Protein AF-A0AAN6BUI9-F1 (afdb_monomer_lite)

pLDDT: mean 78.55, std 22.3, range [31.27, 97.94]

Secondary structure (DSSP, 8-state):
----------------PPPP--------------------------------TT---HHHHHHHHHHHHHHHHHHHHIIIIIHHHHHHHHHHHHHHHHHHHHHHHHHHHHHHHHHHHHHHHHHHHHHHHHHHHHHHHHHHHHHHHHHHHHHHHHHHTTS-----S-SSS-PPPS--HHHHHHHHHHHHHHHHHHHHHHHHHHHHHHHHHHHHHHHHHHHHHHHHHHHHHHHHHHHHHHHHHHHHHHHHHHHHHHHHHHHHHHHHHHHHHHHHHHHHHHHHHHHHHHHHHHHHHHHHHHHT--

Organism: Fusarium austroamericanum (NCBI:txid282268)

Foldseek 3Di:
DDDDDDDDDDDDDDDDDDDDDDDDDDDDDDDPDPDDDPPDDPPDPDPPDPPPPPPPDPVVVVVVVVVVVVVVVVVVCCVVPVVVVVVVVVVVVVVVVVVVVVVVVVVVVVVVVVVVVVVVVVVVVVVVVVVVVVVVVVVVVVVVVVVVVVCPVVVVVVVPDPPPPPPDDDDDDPPCPVVVVVVVVVVVVVVVVVVVVVVVVVVVVVVVVVVVVVVVVVVVVVVVVVVVVVVVVVVVVVVVVVVVVVVVVVVVVVVVVVVVVVVVVVVVVVVVVVVVVVVVVVVVVVVVVVVVVVVVVVVVVD

Sequence (302 aa):
MAASSKPGSPRARDRKSQPTRLERDAFTSTSTGIPRRKSGVREGKKLEIPEDPGIRSVVTVDLLQWLEAIELQIDRVREKTLQPLLDKLSEEERIRCEAEKQFKLVEAEKEQASKECSELKAQTQALEEKLKTSQDELKKLQETQDARIVLLPECQGVRECPNKDVQEQGRPPKYTGDVLNEREIYLKNMWDDAAEQREAAMDQATVYKRDMNVVMQKNHQLEIDNAELAERLERTKSDAFTQKVNLEKAEKESKRLERGNTVLMEEKDKLRMEKAELIKKLETSESDAIRQKLDLEKAEKE

Structure (mmCIF, N/CA/C/O backbone):
data_AF-A0AAN6BUI9-F1
#
_entry.id   AF-A0AAN6BUI9-F1
#
loop_
_atom_site.group_PDB
_atom_site.id
_atom_site.type_symbol
_atom_site.label_atom_id
_atom_site.label_alt_id
_atom_site.label_comp_id
_atom_site.label_asym_id
_atom_site.label_entity_id
_atom_site.label_seq_id
_atom_site.pdbx_PDB_ins_code
_atom_site.Cartn_x
_atom_site.Cartn_y
_atom_site.Cartn_z
_atom_site.occupancy
_atom_site.B_iso_or_equiv
_atom_site.auth_seq_id
_atom_site.auth_comp_id
_atom_site.auth_asym_id
_atom_site.auth_atom_id
_atom_site.pdbx_PDB_model_num
ATOM 1 N N . MET A 1 1 ? 60.881 -17.985 -8.521 1.00 39.94 1 MET A N 1
ATOM 2 C CA . MET A 1 1 ? 60.998 -17.457 -7.146 1.00 39.94 1 MET A CA 1
ATOM 3 C C . MET A 1 1 ? 59.898 -16.424 -6.942 1.00 39.94 1 MET A C 1
ATOM 5 O O . MET A 1 1 ? 59.825 -15.552 -7.788 1.00 39.94 1 MET A O 1
ATOM 9 N N . ALA A 1 2 ? 59.069 -16.619 -5.897 1.00 39.66 2 ALA A N 1
ATOM 10 C CA . ALA A 1 2 ? 58.172 -15.693 -5.160 1.00 39.66 2 ALA A CA 1
ATOM 11 C C . ALA A 1 2 ? 57.320 -14.647 -5.928 1.00 39.66 2 ALA A C 1
ATOM 13 O O . ALA A 1 2 ? 57.818 -13.973 -6.810 1.00 39.66 2 ALA A O 1
ATOM 14 N N . ALA A 1 3 ? 56.064 -14.324 -5.606 1.00 40.59 3 ALA A N 1
ATOM 15 C CA . ALA A 1 3 ? 54.997 -14.837 -4.735 1.00 40.59 3 ALA A CA 1
ATOM 16 C C . ALA A 1 3 ? 53.713 -14.095 -5.204 1.00 40.59 3 ALA A C 1
ATOM 18 O O . ALA A 1 3 ? 53.756 -12.900 -5.462 1.00 40.59 3 ALA A O 1
ATOM 19 N N . SER A 1 4 ? 52.637 -14.789 -5.582 1.00 41.59 4 SER A N 1
ATOM 20 C CA . SER A 1 4 ? 51.404 -14.977 -4.795 1.00 41.59 4 SER A CA 1
ATOM 21 C C . SER A 1 4 ? 50.790 -13.714 -4.165 1.00 41.59 4 SER A C 1
ATOM 23 O O . SER A 1 4 ? 51.277 -13.248 -3.140 1.00 41.59 4 SER A O 1
ATOM 25 N N . SER A 1 5 ? 49.632 -13.275 -4.682 1.00 42.84 5 SER A N 1
ATOM 26 C CA . SER A 1 5 ? 48.475 -12.830 -3.876 1.00 42.84 5 SER A CA 1
ATOM 27 C C . SER A 1 5 ? 47.186 -12.803 -4.715 1.00 42.84 5 SER A C 1
ATOM 29 O O . SER A 1 5 ? 47.078 -12.075 -5.695 1.00 42.84 5 SER A O 1
ATOM 31 N N . LYS A 1 6 ? 46.211 -13.633 -4.319 1.00 54.34 6 LYS A N 1
ATOM 32 C CA . LYS A 1 6 ? 44.805 -13.640 -4.770 1.00 54.34 6 LYS A CA 1
ATOM 33 C C . LYS A 1 6 ? 43.968 -12.732 -3.854 1.00 54.34 6 LYS A C 1
ATOM 35 O O . LYS A 1 6 ? 44.214 -12.767 -2.650 1.00 54.34 6 LYS A O 1
ATOM 40 N N . PRO A 1 7 ? 42.890 -12.088 -4.335 1.00 46.31 7 PRO A N 1
ATOM 41 C CA . PRO A 1 7 ? 41.777 -11.677 -3.489 1.00 46.31 7 PRO A CA 1
ATOM 42 C C . PRO A 1 7 ? 40.625 -12.687 -3.625 1.00 46.31 7 PRO A C 1
ATOM 44 O O . PRO A 1 7 ? 40.084 -12.900 -4.707 1.00 46.31 7 PRO A O 1
ATOM 47 N N . GLY A 1 8 ? 40.268 -13.352 -2.525 1.00 42.28 8 GLY A N 1
ATOM 48 C CA . GLY A 1 8 ? 39.172 -14.319 -2.462 1.00 42.28 8 GLY A CA 1
ATOM 49 C C . GLY A 1 8 ? 38.183 -13.970 -1.352 1.00 42.28 8 GLY A C 1
ATOM 50 O O . GLY A 1 8 ? 38.515 -14.106 -0.184 1.00 42.28 8 GLY A O 1
ATOM 51 N N . SER A 1 9 ? 37.000 -13.515 -1.772 1.00 44.97 9 SER A N 1
ATOM 52 C CA . SER A 1 9 ? 35.649 -13.637 -1.188 1.00 44.97 9 SER A CA 1
ATOM 53 C C . SER A 1 9 ? 35.475 -13.899 0.330 1.00 44.97 9 SER A C 1
ATOM 55 O O . SER A 1 9 ? 35.936 -14.924 0.839 1.00 44.97 9 SER A O 1
ATOM 57 N N . PRO A 1 10 ? 34.665 -13.091 1.046 1.00 47.50 10 PRO A N 1
ATOM 58 C CA . PRO A 1 10 ? 34.142 -13.471 2.352 1.00 47.50 10 PRO A CA 1
ATOM 59 C C . PRO A 1 10 ? 32.953 -14.435 2.203 1.00 47.50 10 PRO A C 1
ATOM 61 O O . PRO A 1 10 ? 31.845 -14.045 1.838 1.00 47.50 10 PRO A O 1
ATOM 64 N N . ARG A 1 11 ? 33.177 -15.712 2.540 1.00 40.38 11 ARG A N 1
ATOM 65 C CA . ARG A 1 11 ? 32.108 -16.682 2.821 1.00 40.38 11 ARG A CA 1
ATOM 66 C C . ARG A 1 11 ? 31.522 -16.415 4.207 1.00 40.38 11 ARG A C 1
ATOM 68 O O . ARG A 1 11 ? 32.212 -16.558 5.216 1.00 40.38 11 ARG A O 1
ATOM 75 N N . ALA A 1 12 ? 30.230 -16.103 4.232 1.00 40.50 12 ALA A N 1
ATOM 76 C CA . ALA A 1 12 ? 29.377 -16.218 5.403 1.00 40.50 12 ALA A CA 1
ATOM 77 C C . ALA A 1 12 ? 29.440 -17.651 5.963 1.00 40.50 12 ALA A C 1
ATOM 79 O O . ALA A 1 12 ? 29.372 -18.622 5.207 1.00 40.50 12 ALA A O 1
ATOM 80 N N . ARG A 1 13 ? 29.586 -17.785 7.286 1.00 41.75 13 ARG A N 1
ATOM 81 C CA . ARG A 1 13 ? 29.375 -19.050 7.995 1.00 41.75 13 ARG A CA 1
ATOM 82 C C . ARG A 1 13 ? 28.050 -19.000 8.739 1.00 41.75 13 ARG A C 1
ATOM 84 O O . ARG A 1 13 ? 27.883 -18.245 9.694 1.00 41.75 13 ARG A O 1
ATOM 91 N N . ASP A 1 14 ? 27.164 -19.850 8.247 1.00 37.66 14 ASP A N 1
ATOM 92 C CA . ASP A 1 14 ? 26.040 -20.527 8.880 1.00 37.66 14 ASP A CA 1
ATOM 93 C C . ASP A 1 14 ? 25.985 -20.451 10.412 1.00 37.66 14 ASP A C 1
ATOM 95 O O . ASP A 1 14 ? 26.749 -21.107 11.127 1.00 37.66 14 ASP A O 1
ATOM 99 N N . ARG A 1 15 ? 24.975 -19.742 10.923 1.00 41.50 15 ARG A N 1
ATOM 100 C CA . ARG A 1 15 ? 24.385 -20.053 12.226 1.00 41.50 15 ARG A CA 1
ATOM 101 C C . ARG A 1 15 ? 23.288 -21.090 12.006 1.00 41.50 15 ARG A C 1
ATOM 103 O O . ARG A 1 15 ? 22.216 -20.777 11.504 1.00 41.50 15 ARG A O 1
ATOM 110 N N . LYS A 1 16 ? 23.583 -22.329 12.402 1.00 44.12 16 LYS A N 1
ATOM 111 C CA . LYS A 1 16 ? 22.602 -23.401 12.592 1.00 44.12 16 LYS A CA 1
ATOM 112 C C . LYS A 1 16 ? 21.669 -23.026 13.745 1.00 44.12 16 LYS A C 1
ATOM 114 O O . LYS A 1 16 ? 22.063 -23.134 14.903 1.00 44.12 16 LYS A O 1
ATOM 119 N N . SER A 1 17 ? 20.442 -22.632 13.438 1.00 41.69 17 SER A N 1
ATOM 120 C CA . SER A 1 17 ? 19.309 -22.731 14.358 1.00 41.69 17 SER A CA 1
ATOM 121 C C . SER A 1 17 ? 18.532 -24.005 14.024 1.00 41.69 17 SER A C 1
ATOM 123 O O . SER A 1 17 ? 18.039 -24.189 12.914 1.00 41.69 17 SER A O 1
ATOM 125 N N . GLN A 1 18 ? 18.483 -24.925 14.986 1.00 44.88 18 GLN A N 1
ATOM 126 C CA . GLN A 1 18 ? 17.574 -26.067 14.962 1.00 44.88 18 GLN A CA 1
ATOM 127 C C . GLN A 1 18 ? 16.124 -25.579 15.093 1.00 44.88 18 GLN A C 1
ATOM 129 O O . GLN A 1 18 ? 15.872 -24.712 15.930 1.00 44.88 18 GLN A O 1
ATOM 134 N N . PRO A 1 19 ? 15.159 -26.191 14.389 1.00 37.31 19 PRO A N 1
ATOM 135 C CA . PRO A 1 19 ? 13.780 -26.228 14.837 1.00 37.31 19 PRO A CA 1
ATOM 136 C C . PRO A 1 19 ? 13.537 -27.532 15.598 1.00 37.31 19 PRO A C 1
ATOM 138 O O . PRO A 1 19 ? 13.732 -28.639 15.087 1.00 37.31 19 PRO A O 1
ATOM 141 N N . THR A 1 20 ? 13.114 -27.377 16.843 1.00 39.53 20 THR A N 1
ATOM 142 C CA . THR A 1 20 ? 12.575 -28.424 17.700 1.00 39.53 20 THR A CA 1
ATOM 143 C C . THR A 1 20 ? 11.370 -29.071 17.020 1.00 39.53 20 THR A C 1
ATOM 145 O O . THR A 1 20 ? 10.435 -28.407 16.582 1.00 39.53 20 THR A O 1
ATOM 148 N N . ARG A 1 21 ? 11.424 -30.396 16.919 1.00 38.47 21 ARG A N 1
ATOM 149 C CA . ARG A 1 21 ? 10.390 -31.278 16.385 1.00 38.47 21 ARG A CA 1
ATOM 150 C C . ARG A 1 21 ? 9.305 -31.495 17.443 1.00 38.47 21 ARG A C 1
ATOM 152 O O . ARG A 1 21 ? 9.522 -32.278 18.357 1.00 38.47 21 ARG A O 1
ATOM 159 N N . LEU A 1 22 ? 8.172 -30.826 17.270 1.00 38.78 22 LEU A N 1
ATOM 160 C CA . LEU A 1 22 ? 6.837 -31.022 17.863 1.00 38.78 22 LEU A CA 1
ATOM 161 C C . LEU A 1 22 ? 5.936 -30.222 16.895 1.00 38.78 22 LEU A C 1
ATOM 163 O O . LEU A 1 22 ? 6.254 -29.075 16.626 1.00 38.78 22 LEU A O 1
ATOM 167 N N . GLU A 1 23 ? 4.920 -30.707 16.194 1.00 33.59 23 GLU A N 1
ATOM 168 C CA . GLU A 1 23 ? 4.010 -31.833 16.338 1.00 33.59 23 GLU A CA 1
ATOM 169 C C . GLU A 1 23 ? 3.574 -32.273 14.922 1.00 33.59 23 GLU A C 1
ATOM 171 O O . GLU A 1 23 ? 3.541 -31.477 13.981 1.00 33.59 23 GLU A O 1
ATOM 176 N N . ARG A 1 24 ? 3.215 -33.546 14.754 1.00 37.00 24 ARG A N 1
ATOM 177 C CA . ARG A 1 24 ? 2.250 -33.958 13.730 1.00 37.00 24 ARG A CA 1
ATOM 178 C C . ARG A 1 24 ? 1.176 -34.717 14.472 1.00 37.00 24 ARG A C 1
ATOM 180 O O . ARG A 1 24 ? 1.382 -35.892 14.734 1.00 37.00 24 ARG A O 1
ATOM 187 N N . ASP A 1 25 ? 0.065 -34.051 14.737 1.00 31.88 25 ASP A N 1
ATOM 188 C CA . ASP A 1 25 ? -1.228 -34.710 14.722 1.00 31.88 25 ASP A CA 1
ATOM 189 C C . ASP A 1 25 ? -2.158 -33.898 13.829 1.00 31.88 25 ASP A C 1
ATOM 191 O O . ASP A 1 25 ? -2.367 -32.695 13.984 1.00 31.88 25 ASP A O 1
ATOM 195 N N . ALA A 1 26 ? -2.625 -34.587 12.798 1.00 35.09 26 ALA A N 1
ATOM 196 C CA . ALA A 1 26 ? -3.580 -34.100 11.837 1.00 35.09 26 ALA A CA 1
ATOM 197 C C . ALA A 1 26 ? -4.951 -34.006 12.511 1.00 35.09 26 ALA A C 1
ATOM 199 O O . ALA A 1 26 ? -5.532 -35.028 12.867 1.00 35.09 26 ALA A O 1
ATOM 200 N N . PHE A 1 27 ? -5.503 -32.800 12.623 1.00 31.27 27 PHE A N 1
ATOM 201 C CA . PHE A 1 27 ? -6.940 -32.624 12.811 1.00 31.27 27 PHE A CA 1
ATOM 202 C C . PHE A 1 27 ? -7.578 -32.273 11.471 1.00 31.27 27 PHE A C 1
ATOM 204 O O . PHE A 1 27 ? -7.741 -31.119 11.083 1.00 31.27 27 PHE A O 1
ATOM 211 N N . THR A 1 28 ? -7.940 -33.326 10.745 1.00 36.25 28 THR A N 1
ATOM 212 C CA . THR A 1 28 ? -8.963 -33.273 9.707 1.00 36.25 28 THR A CA 1
ATOM 213 C C . THR A 1 28 ? -10.285 -32.853 10.334 1.00 36.25 28 THR A C 1
ATOM 215 O O . THR A 1 28 ? -10.821 -33.533 11.209 1.00 36.25 28 THR A O 1
ATOM 218 N N . SER A 1 29 ? -10.827 -31.740 9.849 1.00 36.25 29 SER A N 1
ATOM 219 C CA . SER A 1 29 ? -12.205 -31.332 10.093 1.00 36.25 29 SER A CA 1
ATOM 220 C C . SER A 1 29 ? -13.155 -32.421 9.597 1.00 36.25 29 SER A C 1
ATOM 222 O O . SER A 1 29 ? -13.255 -32.662 8.398 1.00 36.25 29 SER A O 1
ATOM 224 N N . THR A 1 30 ? -13.860 -33.085 10.511 1.00 34.94 30 THR A N 1
ATOM 225 C CA . THR A 1 30 ? -15.073 -33.841 10.186 1.00 34.94 30 THR A CA 1
ATOM 226 C C . THR A 1 30 ? -16.131 -33.504 11.225 1.00 34.94 30 THR A C 1
ATOM 228 O O . THR A 1 30 ? -16.035 -33.917 12.373 1.00 34.94 30 THR A O 1
ATOM 231 N N . SER A 1 31 ? -17.098 -32.693 10.791 1.00 36.84 31 SER A N 1
ATOM 232 C CA . SER A 1 31 ? -18.512 -32.718 11.176 1.00 36.84 31 SER A CA 1
ATOM 233 C C . SER A 1 31 ? -18.832 -33.345 12.542 1.00 36.84 31 SER A C 1
ATOM 235 O O . SER A 1 31 ? -19.010 -34.557 12.667 1.00 36.84 31 SER A O 1
ATOM 237 N N . THR A 1 32 ? -18.996 -32.504 13.564 1.00 34.00 32 THR A N 1
ATOM 238 C CA . THR A 1 32 ? -19.600 -32.910 14.837 1.00 34.00 32 THR A CA 1
ATOM 239 C C . THR A 1 32 ? -21.114 -33.027 14.658 1.00 34.00 32 THR A C 1
ATOM 241 O O . THR A 1 32 ? -21.886 -32.144 15.026 1.00 34.00 32 THR A O 1
ATOM 244 N N . GLY A 1 33 ? -21.552 -34.135 14.061 1.00 34.53 33 GLY A N 1
ATOM 245 C CA . GLY A 1 33 ? -22.910 -34.633 14.231 1.00 34.53 33 GLY A CA 1
ATOM 246 C C . GLY A 1 33 ? -23.096 -35.048 15.688 1.00 34.53 33 GLY A C 1
ATOM 247 O O . GLY A 1 33 ? -22.388 -35.917 16.190 1.00 34.53 33 GLY A O 1
ATOM 248 N N . ILE A 1 34 ? -24.033 -34.401 16.375 1.00 42.22 34 ILE A N 1
ATOM 249 C CA . ILE A 1 34 ? -24.440 -34.701 17.750 1.00 42.22 34 ILE A CA 1
ATOM 250 C C . ILE A 1 34 ? -24.827 -36.190 17.854 1.00 42.22 34 ILE A C 1
ATOM 252 O O . ILE A 1 34 ? -25.842 -36.586 17.270 1.00 42.22 34 ILE A O 1
ATOM 256 N N . PRO A 1 35 ? -24.113 -37.040 18.621 1.00 36.69 35 PRO A N 1
ATOM 257 C CA . PRO A 1 35 ? -24.599 -38.372 18.924 1.00 36.69 35 PRO A CA 1
ATOM 258 C C . PRO A 1 35 ? -25.547 -38.271 20.118 1.00 36.69 35 PRO A C 1
ATOM 260 O O . PRO A 1 35 ? -25.151 -37.928 21.235 1.00 36.69 35 PRO A O 1
ATOM 263 N N . ARG A 1 36 ? -26.815 -38.612 19.872 1.00 44.28 36 ARG A N 1
ATOM 264 C CA . ARG A 1 36 ? -27.801 -38.994 20.891 1.00 44.28 36 ARG A CA 1
ATOM 265 C C . ARG A 1 36 ? -27.131 -39.889 21.942 1.00 44.28 36 ARG A C 1
ATOM 267 O O . ARG A 1 36 ? -26.822 -41.050 21.669 1.00 44.28 36 ARG A O 1
ATOM 274 N N . ARG A 1 37 ? -26.947 -39.369 23.159 1.00 35.19 37 ARG A N 1
ATOM 275 C CA . ARG A 1 37 ? -26.614 -40.185 24.330 1.00 35.19 37 ARG A CA 1
ATOM 276 C C . ARG A 1 37 ? -27.753 -41.181 24.557 1.00 35.19 37 ARG A C 1
ATOM 278 O O . ARG A 1 37 ? -28.839 -40.800 24.978 1.00 35.19 37 ARG A O 1
ATOM 285 N N . LYS A 1 38 ? -27.496 -42.463 24.290 1.00 43.75 38 LYS A N 1
ATOM 286 C CA . LYS A 1 38 ? -28.231 -43.565 24.917 1.00 43.75 38 LYS A CA 1
ATOM 287 C C . LYS A 1 38 ? -27.800 -43.601 26.382 1.00 43.75 38 LYS A C 1
ATOM 289 O O . LYS A 1 38 ? -26.676 -43.998 26.681 1.00 43.75 38 LYS A O 1
ATOM 294 N N . SER A 1 39 ? -28.663 -43.147 27.284 1.00 41.28 39 SER A N 1
ATOM 295 C CA . SER A 1 39 ? -28.523 -43.419 28.711 1.00 41.28 39 SER A CA 1
ATOM 296 C C . SER A 1 39 ? -28.766 -44.912 28.934 1.00 41.28 39 SER A C 1
ATOM 298 O O . SER A 1 39 ? -29.873 -45.421 28.776 1.00 41.28 39 SER A O 1
ATOM 300 N N . GLY A 1 40 ? -27.695 -45.639 29.246 1.00 35.62 40 GLY A N 1
ATOM 301 C CA . GLY A 1 40 ? -27.795 -46.987 29.783 1.00 35.62 40 GLY A CA 1
ATOM 302 C C . GLY A 1 40 ? -28.439 -46.916 31.161 1.00 35.62 40 GLY A C 1
ATOM 303 O O . GLY A 1 40 ? -27.842 -46.398 32.102 1.00 35.62 40 GLY A O 1
ATOM 304 N N . VAL A 1 41 ? -29.659 -47.432 31.259 1.00 46.06 41 VAL A N 1
ATOM 305 C CA . VAL A 1 41 ? -30.313 -47.786 32.516 1.00 46.06 41 VAL A CA 1
ATOM 306 C C . VAL A 1 41 ? -29.442 -48.850 33.189 1.00 46.06 41 VAL A C 1
ATOM 308 O O . VAL A 1 41 ? -29.439 -50.009 32.785 1.00 46.06 41 VAL A O 1
ATOM 311 N N . ARG A 1 42 ? -28.646 -48.456 34.189 1.00 44.25 42 ARG A N 1
ATOM 312 C CA . ARG A 1 42 ? -28.205 -49.388 35.229 1.00 44.25 42 ARG A CA 1
ATOM 313 C C . ARG A 1 42 ? -29.318 -49.416 36.264 1.00 44.25 42 ARG A C 1
ATOM 315 O O . ARG A 1 42 ? -29.477 -48.457 37.013 1.00 44.25 42 ARG A O 1
ATOM 322 N N . GLU A 1 43 ? -30.087 -50.500 36.266 1.00 44.69 43 GLU A N 1
ATOM 323 C CA . GLU A 1 43 ? -30.985 -50.851 37.362 1.00 44.69 43 GLU A CA 1
ATOM 324 C C . GLU A 1 43 ? -30.174 -50.876 38.663 1.00 44.69 43 GLU A C 1
ATOM 326 O O . GLU A 1 43 ? -29.340 -51.752 38.904 1.00 44.69 43 GLU A O 1
ATOM 331 N N . GLY A 1 44 ? -30.369 -49.842 39.480 1.00 41.06 44 GLY A N 1
ATOM 332 C CA . GLY A 1 44 ? -29.908 -49.819 40.854 1.00 41.06 44 GLY A CA 1
ATOM 333 C C . GLY A 1 44 ? -30.693 -50.849 41.656 1.00 41.06 44 GLY A C 1
ATOM 334 O O . GLY A 1 44 ? -31.911 -50.957 41.523 1.00 41.06 44 GLY A O 1
ATOM 335 N N . LYS A 1 45 ? -29.981 -51.604 42.497 1.00 45.78 45 LYS A N 1
ATOM 336 C CA . LYS A 1 45 ? -30.568 -52.440 43.546 1.00 45.78 45 LYS A CA 1
ATOM 337 C C . LYS A 1 45 ? -31.655 -51.642 44.273 1.00 45.78 45 LYS A C 1
ATOM 339 O O . LYS A 1 45 ? -31.364 -50.572 44.806 1.00 45.78 45 LYS A O 1
ATOM 344 N N . LYS A 1 46 ? -32.878 -52.181 44.300 1.00 48.25 46 LYS A N 1
ATOM 345 C CA . LYS A 1 46 ? -33.954 -51.719 45.180 1.00 48.25 46 LYS A CA 1
ATOM 346 C C . LYS A 1 46 ? -33.441 -51.759 46.619 1.00 48.25 46 LYS A C 1
ATOM 348 O O . LYS A 1 46 ? -33.299 -52.831 47.199 1.00 48.25 46 LYS A O 1
ATOM 353 N N . LEU A 1 47 ? -33.133 -50.591 47.169 1.00 46.12 47 LEU A N 1
ATOM 354 C CA . LEU A 1 47 ? -33.176 -50.382 48.607 1.00 46.12 47 LEU A CA 1
ATOM 355 C C . LEU A 1 47 ? -34.661 -50.304 48.953 1.00 46.12 47 LEU A C 1
ATOM 357 O O . LEU A 1 47 ? -35.315 -49.303 48.670 1.00 46.12 47 LEU A O 1
ATOM 361 N N . GLU A 1 48 ? -35.205 -51.404 49.468 1.00 47.56 48 GLU A N 1
ATOM 362 C CA . GLU A 1 48 ? -36.509 -51.402 50.123 1.00 47.56 48 GLU A CA 1
ATOM 363 C C . GLU A 1 48 ? -36.398 -50.513 51.363 1.00 47.56 48 GLU A C 1
ATOM 365 O O . GLU A 1 48 ? -35.801 -50.882 52.374 1.00 47.56 48 GLU A O 1
ATOM 370 N N . ILE A 1 49 ? -36.915 -49.294 51.240 1.00 51.50 49 ILE A N 1
ATOM 371 C CA . ILE A 1 49 ? -37.192 -48.424 52.376 1.00 51.50 49 ILE A CA 1
ATOM 372 C C . ILE A 1 49 ? -38.477 -48.976 53.010 1.00 51.50 49 ILE A C 1
ATOM 374 O O . ILE A 1 49 ? -39.464 -49.122 52.286 1.00 51.50 49 ILE A O 1
ATOM 378 N N . PRO A 1 50 ? -38.498 -49.304 54.314 1.00 47.22 50 PRO A N 1
ATOM 379 C CA . PRO A 1 50 ? -39.724 -49.703 54.993 1.00 47.22 50 PRO A CA 1
ATOM 380 C C . PRO A 1 50 ? -40.763 -48.584 54.874 1.00 47.22 50 PRO A C 1
ATOM 382 O O . PRO A 1 50 ? -40.509 -47.451 55.284 1.00 47.22 50 PRO A O 1
ATOM 385 N N . GLU A 1 51 ? -41.918 -48.895 54.284 1.00 46.53 51 GLU A N 1
ATOM 386 C CA . GLU A 1 51 ? -43.073 -48.000 54.256 1.00 46.53 51 GLU A CA 1
ATOM 387 C C . GLU A 1 51 ? -43.647 -47.885 55.670 1.00 46.53 51 GLU A C 1
ATOM 389 O O . GLU A 1 51 ? -44.492 -48.673 56.088 1.00 46.53 51 GLU A O 1
ATOM 394 N N . ASP A 1 52 ? -43.165 -46.893 56.413 1.00 45.44 52 ASP A N 1
ATOM 395 C CA . ASP A 1 52 ? -43.843 -46.398 57.604 1.00 45.44 52 ASP A CA 1
ATOM 396 C C . ASP A 1 52 ? -44.928 -45.386 57.160 1.00 45.44 52 ASP A C 1
ATOM 398 O O . ASP A 1 52 ? -44.590 -44.350 56.572 1.00 45.44 52 ASP A O 1
ATOM 402 N N . PRO A 1 53 ? -46.239 -45.643 57.359 1.00 50.47 53 PRO A N 1
ATOM 403 C CA . PRO A 1 53 ? -47.303 -44.806 56.791 1.00 50.47 53 PRO A CA 1
ATOM 404 C C . PRO A 1 53 ? -47.499 -43.450 57.492 1.00 50.47 53 PRO A C 1
ATOM 406 O O . PRO A 1 53 ? -48.369 -42.679 57.092 1.00 50.47 53 PRO A O 1
ATOM 409 N N . GLY A 1 54 ? -46.740 -43.148 58.550 1.00 47.06 54 GLY A N 1
ATOM 410 C CA . GLY A 1 54 ? -47.068 -42.065 59.484 1.00 47.06 54 GLY A CA 1
ATOM 411 C C . GLY A 1 54 ? -46.486 -40.679 59.196 1.00 47.06 54 GLY A C 1
ATOM 412 O O . GLY A 1 54 ? -46.930 -39.713 59.810 1.00 47.06 54 GLY A O 1
ATOM 413 N N . ILE A 1 55 ? -45.501 -40.532 58.301 1.00 50.00 55 ILE A N 1
ATOM 414 C CA . ILE A 1 55 ? -44.800 -39.248 58.104 1.00 50.00 55 ILE A CA 1
ATOM 415 C C . ILE A 1 55 ? -44.541 -39.002 56.611 1.00 50.00 55 ILE A C 1
ATOM 417 O O . ILE A 1 55 ? -43.408 -38.855 56.162 1.00 50.00 55 ILE A O 1
ATOM 421 N N . ARG A 1 56 ? -45.602 -38.911 55.801 1.00 52.41 56 ARG A N 1
ATOM 422 C CA . ARG A 1 56 ? -45.512 -38.183 54.521 1.00 52.41 56 ARG A CA 1
ATOM 423 C C . ARG A 1 56 ? -45.600 -36.696 54.835 1.00 52.41 56 ARG A C 1
ATOM 425 O O . ARG A 1 56 ? -46.639 -36.060 54.691 1.00 52.41 56 ARG A O 1
ATOM 432 N N . SER A 1 57 ? -44.510 -36.192 55.403 1.00 51.62 57 SER A N 1
ATOM 433 C CA . SER A 1 57 ? -44.384 -34.809 55.820 1.00 51.62 57 SER A CA 1
ATOM 434 C C . SER A 1 57 ? -44.378 -33.904 54.593 1.00 51.62 57 SER A C 1
ATOM 436 O O . SER A 1 57 ? -43.667 -34.136 53.613 1.00 51.62 57 SER A O 1
ATOM 438 N N . VAL A 1 58 ? -45.158 -32.834 54.704 1.00 55.88 58 VAL A N 1
ATOM 439 C CA . VAL A 1 58 ? -45.160 -31.614 53.881 1.00 55.88 58 VAL A CA 1
ATOM 440 C C . VAL A 1 58 ? -43.745 -31.206 53.412 1.00 55.88 58 VAL A C 1
ATOM 442 O O . VAL A 1 58 ? -43.557 -30.783 52.278 1.00 55.88 58 VAL A O 1
ATOM 445 N N . VAL A 1 59 ? -42.729 -31.494 54.231 1.00 56.22 59 VAL A N 1
ATOM 446 C CA . VAL A 1 59 ? -41.291 -31.283 53.997 1.00 56.22 59 VAL A CA 1
ATOM 447 C C . VAL A 1 59 ? -40.754 -31.908 52.697 1.00 56.22 59 VAL A C 1
ATOM 449 O O . VAL A 1 59 ? -39.857 -31.344 52.077 1.00 56.22 59 VAL A O 1
ATOM 452 N N . THR A 1 60 ? -41.270 -33.060 52.256 1.00 58.94 60 THR A N 1
ATOM 453 C CA . THR A 1 60 ? -40.781 -33.725 51.025 1.00 58.94 60 THR A CA 1
ATOM 454 C C . THR A 1 60 ? -41.294 -33.074 49.742 1.00 58.94 60 THR A C 1
ATOM 456 O O . THR A 1 60 ? -40.573 -33.036 48.745 1.00 58.94 60 THR A O 1
ATOM 459 N N . VAL A 1 61 ? -42.510 -32.524 49.774 1.00 70.12 61 VAL A N 1
ATOM 460 C CA . VAL A 1 61 ? -43.102 -31.776 48.656 1.00 70.12 61 VAL A CA 1
ATOM 461 C C . VAL A 1 61 ? -42.456 -30.393 48.546 1.00 70.12 61 VAL A C 1
ATOM 463 O O . VAL A 1 61 ? -42.111 -29.971 47.443 1.00 70.12 61 VAL A O 1
ATOM 466 N N . ASP A 1 62 ? -42.188 -29.745 49.682 1.00 77.06 62 ASP A N 1
ATOM 467 C CA . ASP A 1 62 ? -41.502 -28.449 49.732 1.00 77.06 62 ASP A CA 1
ATOM 468 C C . ASP A 1 62 ? -40.063 -28.524 49.192 1.00 77.06 62 ASP A C 1
ATOM 470 O O . ASP A 1 62 ? -39.622 -27.636 48.464 1.00 77.06 62 ASP A O 1
ATOM 474 N N . LEU A 1 63 ? -39.330 -29.605 49.484 1.00 79.50 63 LEU A N 1
ATOM 475 C CA . LEU A 1 63 ? -37.972 -29.825 48.962 1.00 79.50 63 LEU A CA 1
ATOM 476 C C . LEU A 1 63 ? -37.936 -29.967 47.435 1.00 79.50 63 LEU A C 1
ATOM 478 O O . LEU A 1 63 ? -37.033 -29.436 46.789 1.00 79.50 63 LEU A O 1
ATOM 482 N N . LEU A 1 64 ? -38.911 -30.668 46.855 1.00 83.31 64 LEU A N 1
ATOM 483 C CA . LEU A 1 64 ? -39.033 -30.838 45.405 1.00 83.31 64 LEU A CA 1
ATOM 484 C C . LEU A 1 64 ? -39.359 -29.514 44.708 1.00 83.31 64 LEU A C 1
ATOM 486 O O . LEU A 1 64 ? -38.695 -29.162 43.736 1.00 83.31 64 LEU A O 1
ATOM 490 N N . GLN A 1 65 ? -40.304 -28.742 45.249 1.00 85.19 65 GLN A N 1
ATOM 491 C CA . GLN A 1 65 ? -40.619 -27.407 44.728 1.00 85.19 65 GLN A CA 1
ATOM 492 C C . GLN A 1 65 ? -39.429 -26.446 44.840 1.00 85.19 65 GLN A C 1
ATOM 494 O O . GLN A 1 65 ? -39.192 -25.634 43.945 1.00 85.19 65 GLN A O 1
ATOM 499 N N . TRP A 1 66 ? -38.647 -26.546 45.917 1.00 89.00 66 TRP A N 1
ATOM 500 C CA . TRP A 1 66 ? -37.445 -25.735 46.092 1.00 89.00 66 TRP A CA 1
ATOM 501 C C . TRP A 1 66 ? -36.350 -26.091 45.077 1.00 89.00 66 TRP A C 1
ATOM 503 O O . TRP A 1 66 ? -35.708 -25.196 44.526 1.00 89.00 66 TRP A O 1
ATOM 513 N N . LEU A 1 67 ? -36.171 -27.381 44.776 1.00 89.25 67 LEU A N 1
ATOM 514 C CA . LEU A 1 67 ? -35.238 -27.841 43.744 1.00 89.25 67 LEU A CA 1
ATOM 515 C C . LEU A 1 67 ? -35.644 -27.360 42.345 1.00 89.25 67 LEU A C 1
ATOM 517 O O . LEU A 1 67 ? -34.797 -26.813 41.643 1.00 89.25 67 LEU A O 1
ATOM 521 N N . GLU A 1 68 ? -36.922 -27.470 41.971 1.00 90.25 68 GLU A N 1
ATOM 522 C CA . GLU A 1 68 ? -37.424 -26.943 40.690 1.00 90.25 68 GLU A CA 1
ATOM 523 C C . GLU A 1 68 ? -37.225 -25.423 40.581 1.00 90.25 68 GLU A C 1
ATOM 525 O O . GLU A 1 68 ? -36.804 -24.912 39.542 1.00 90.25 68 GLU A O 1
ATOM 530 N N . ALA A 1 69 ? -37.464 -24.680 41.667 1.00 88.25 69 ALA A N 1
ATOM 531 C CA . ALA A 1 69 ? -37.246 -23.235 41.694 1.00 88.25 69 ALA A CA 1
ATOM 532 C C . ALA A 1 69 ? -35.765 -22.859 41.509 1.00 88.25 69 ALA A C 1
ATOM 534 O O . ALA A 1 69 ? -35.457 -21.864 40.844 1.00 88.25 69 ALA A O 1
ATOM 535 N N . ILE A 1 70 ? -34.845 -23.649 42.071 1.00 89.62 70 ILE A N 1
ATOM 536 C CA . ILE A 1 70 ? -33.401 -23.471 41.880 1.00 89.62 70 ILE A CA 1
ATOM 537 C C . ILE A 1 70 ? -32.991 -23.804 40.454 1.00 89.62 70 ILE A C 1
ATOM 539 O O . ILE A 1 70 ? -32.217 -23.055 39.862 1.00 89.62 70 ILE A O 1
ATOM 543 N N . GLU A 1 71 ? -33.510 -24.885 39.887 1.00 91.25 71 GLU A N 1
ATOM 544 C CA . GLU A 1 71 ? -33.207 -25.287 38.515 1.00 91.25 71 GLU A CA 1
ATOM 545 C C . GLU A 1 71 ? -33.643 -24.193 37.525 1.00 91.25 71 GLU A C 1
ATOM 547 O O . GLU A 1 71 ? -32.854 -23.742 36.694 1.00 91.25 71 GLU A O 1
ATOM 552 N N . LEU A 1 72 ? -34.831 -23.618 37.735 1.00 93.25 72 LEU A N 1
ATOM 553 C CA . LEU A 1 72 ? -35.354 -22.508 36.936 1.00 93.25 72 LEU A CA 1
ATOM 554 C C . LEU A 1 72 ? -34.557 -21.200 37.120 1.00 93.25 72 LEU A C 1
ATOM 556 O O . LEU A 1 72 ? -34.423 -20.402 36.187 1.00 93.25 72 LEU A O 1
ATOM 560 N N . GLN A 1 73 ? -34.009 -20.960 38.315 1.00 92.12 73 GLN A N 1
ATOM 561 C CA . GLN A 1 73 ? -33.078 -19.854 38.578 1.00 92.12 73 GLN A CA 1
ATOM 562 C C . GLN A 1 73 ? -31.737 -20.065 37.865 1.00 92.12 73 GLN A C 1
ATOM 564 O O . GLN A 1 73 ? -31.219 -19.128 37.257 1.00 92.12 73 GLN A O 1
ATOM 569 N N . ILE A 1 74 ? -31.193 -21.284 37.899 1.00 89.88 74 ILE A N 1
ATOM 570 C CA . ILE A 1 74 ? -29.954 -21.655 37.204 1.00 89.88 74 ILE A CA 1
ATOM 571 C C . ILE A 1 74 ? -30.122 -21.466 35.697 1.00 89.88 74 ILE A C 1
ATOM 573 O O . ILE A 1 74 ? -29.254 -20.860 35.066 1.00 89.88 74 ILE A O 1
ATOM 577 N N . ASP A 1 75 ? -31.243 -21.906 35.131 1.00 90.50 75 ASP A N 1
ATOM 578 C CA . ASP A 1 75 ? -31.530 -21.735 33.709 1.00 90.50 75 ASP A CA 1
ATOM 579 C C . ASP A 1 75 ? -31.689 -20.259 33.339 1.00 90.50 75 ASP A C 1
ATOM 581 O O . ASP A 1 75 ? -31.081 -19.805 32.371 1.00 90.50 75 ASP A O 1
ATOM 585 N N . ARG A 1 76 ? -32.368 -19.455 34.168 1.00 90.81 76 ARG A N 1
ATOM 586 C CA . ARG A 1 76 ? -32.423 -17.995 33.966 1.00 90.81 76 ARG A CA 1
ATOM 587 C C . ARG A 1 76 ? -31.051 -17.336 34.008 1.00 90.81 76 ARG A C 1
ATOM 589 O O . ARG A 1 76 ? -30.819 -16.399 33.250 1.00 90.81 76 ARG A O 1
ATOM 596 N N . VAL A 1 77 ? -30.158 -17.762 34.900 1.00 89.94 77 VAL A N 1
ATOM 597 C CA . VAL A 1 77 ? -28.789 -17.226 34.973 1.00 89.94 77 VAL A CA 1
ATOM 598 C C . VAL A 1 77 ? -27.976 -17.669 33.757 1.00 89.94 77 VAL A C 1
ATOM 600 O O . VAL A 1 77 ? -27.264 -16.858 33.166 1.00 89.94 77 VAL A O 1
ATOM 603 N N . ARG A 1 78 ? -28.116 -18.922 33.314 1.00 89.69 78 ARG A N 1
ATOM 604 C CA . ARG A 1 78 ? -27.495 -19.397 32.069 1.00 89.69 78 ARG A CA 1
ATOM 605 C C . ARG A 1 78 ? -27.955 -18.576 30.871 1.00 89.69 78 ARG A C 1
ATOM 607 O O . ARG A 1 78 ? -27.127 -18.061 30.127 1.00 89.69 78 ARG A O 1
ATOM 614 N N . GLU A 1 79 ? -29.253 -18.379 30.732 1.00 92.12 79 GLU A N 1
ATOM 615 C CA . GLU A 1 79 ? -29.829 -17.684 29.588 1.00 92.12 79 GLU A CA 1
ATOM 616 C C . GLU A 1 79 ? -29.529 -16.177 29.618 1.00 92.12 79 GLU A C 1
ATOM 618 O O . GLU A 1 79 ? -29.146 -15.596 28.609 1.00 92.12 79 GLU A O 1
ATOM 623 N N . LYS A 1 80 ? -29.608 -15.525 30.787 1.00 91.19 80 LYS A N 1
ATOM 624 C CA . LYS A 1 80 ? -29.348 -14.078 30.894 1.00 91.19 80 LYS A CA 1
ATOM 625 C C . LYS A 1 80 ? -27.873 -13.710 30.912 1.00 91.19 80 LYS A C 1
ATOM 627 O O . LYS A 1 80 ? -27.535 -12.586 30.551 1.00 91.19 80 LYS A O 1
ATOM 632 N N . THR A 1 81 ? -27.008 -14.585 31.417 1.00 89.50 81 THR A N 1
ATOM 633 C CA . THR A 1 81 ? -25.613 -14.229 31.709 1.00 89.50 81 THR A CA 1
ATOM 634 C C . THR A 1 81 ? -24.624 -14.992 30.841 1.00 89.50 81 THR A C 1
ATOM 636 O O . THR A 1 81 ? -23.683 -14.381 30.344 1.00 89.50 81 THR A O 1
ATOM 639 N N . LEU A 1 82 ? -24.831 -16.292 30.612 1.00 89.88 82 LEU A N 1
ATOM 640 C CA . LEU A 1 82 ? -23.911 -17.100 29.804 1.00 89.88 82 LEU A CA 1
ATOM 641 C C . LEU A 1 82 ? -24.209 -17.000 28.305 1.00 89.88 82 LEU A C 1
ATOM 643 O O . LEU A 1 82 ? -23.262 -16.897 27.530 1.00 89.88 82 LEU A O 1
ATOM 647 N N . GLN A 1 83 ? -25.478 -16.953 27.890 1.00 93.44 83 GLN A N 1
ATOM 648 C CA . GLN A 1 83 ? -25.824 -16.863 26.465 1.00 93.44 83 GLN A CA 1
ATOM 649 C C . GLN A 1 83 ? -25.221 -15.622 25.775 1.00 93.44 83 GLN A C 1
ATOM 651 O O . GLN A 1 83 ? -24.542 -15.791 24.764 1.00 93.44 83 GLN A O 1
ATOM 656 N N . PRO A 1 84 ? -25.308 -14.399 26.341 1.00 94.38 84 PRO A N 1
ATOM 657 C CA . PRO A 1 84 ? -24.703 -13.227 25.707 1.00 94.38 84 PRO A CA 1
ATOM 658 C C . PRO A 1 84 ? -23.172 -13.291 25.647 1.00 94.38 84 PRO A C 1
ATOM 660 O O . PRO A 1 84 ? -22.560 -12.657 24.789 1.00 94.38 84 PRO A O 1
ATOM 663 N N . LEU A 1 85 ? -22.529 -14.013 26.574 1.00 93.69 85 LEU A N 1
ATOM 664 C CA . LEU A 1 85 ? -21.080 -14.224 26.549 1.00 93.69 85 LEU A CA 1
ATOM 665 C C . LEU A 1 85 ? -20.683 -15.209 25.447 1.00 93.69 85 LEU A C 1
ATOM 667 O O . LEU A 1 85 ? -19.675 -14.985 24.783 1.00 93.69 85 LEU A O 1
ATOM 671 N N . LEU A 1 86 ? -21.480 -16.257 25.229 1.00 94.62 86 LEU A N 1
ATOM 672 C CA . LEU A 1 86 ? -21.284 -17.202 24.129 1.00 94.62 86 LEU A CA 1
ATOM 673 C C . LEU A 1 86 ? -21.470 -16.523 22.770 1.00 94.62 86 LEU A C 1
ATOM 675 O O . LEU A 1 86 ? -20.636 -16.709 21.887 1.00 94.62 86 LEU A O 1
ATOM 679 N N . ASP A 1 87 ? -22.491 -15.678 22.626 1.00 94.31 87 ASP A N 1
ATOM 680 C CA . ASP A 1 87 ? -22.733 -14.936 21.385 1.00 94.31 87 ASP A CA 1
ATOM 681 C C . ASP A 1 87 ? -21.575 -13.967 21.085 1.00 94.31 87 ASP A C 1
ATOM 683 O O . ASP A 1 87 ? -21.077 -13.909 19.961 1.00 94.31 87 ASP A O 1
ATOM 687 N N . LYS A 1 88 ? -21.073 -13.259 22.110 1.00 96.00 88 LYS A N 1
ATOM 688 C CA . LYS A 1 88 ? -19.882 -12.401 21.984 1.00 96.00 88 LYS A CA 1
ATOM 689 C C . LYS A 1 88 ? -18.633 -13.188 21.604 1.00 96.00 88 LYS A C 1
ATOM 691 O O . LYS A 1 88 ? -17.870 -12.728 20.763 1.00 96.00 88 LYS A O 1
ATOM 696 N N . LEU A 1 89 ? -18.418 -14.357 22.209 1.00 95.25 89 LEU A N 1
ATOM 697 C CA . LEU A 1 89 ? -17.276 -15.212 21.889 1.00 95.25 89 LEU A CA 1
ATOM 698 C C . LEU A 1 89 ? -17.346 -15.715 20.441 1.00 95.25 89 LEU A C 1
ATOM 700 O O . LEU A 1 89 ? -16.334 -15.712 19.745 1.00 95.25 89 LEU A O 1
ATOM 704 N N . SER A 1 90 ? -18.539 -16.097 19.980 1.00 96.19 90 SER A N 1
ATOM 705 C CA . SER A 1 90 ? -18.766 -16.511 18.595 1.00 96.19 90 SER A CA 1
ATOM 706 C C . SER A 1 90 ? -18.502 -15.373 17.607 1.00 96.19 90 SER A C 1
ATOM 708 O O . SER A 1 90 ? -17.942 -15.611 16.537 1.00 96.19 90 SER A O 1
ATOM 710 N N . GLU A 1 91 ? -18.899 -14.145 17.939 1.00 95.00 91 GLU A N 1
ATOM 711 C CA . GLU A 1 91 ? -18.648 -12.980 17.087 1.00 95.00 91 GLU A CA 1
ATOM 712 C C . GLU A 1 91 ? -17.159 -12.608 17.058 1.00 95.00 91 GLU A C 1
ATOM 714 O O . GLU A 1 91 ? -16.610 -12.352 15.988 1.00 95.00 91 GLU A O 1
ATOM 719 N N . GLU A 1 92 ? -16.474 -12.668 18.201 1.00 95.06 92 GLU A N 1
ATOM 720 C CA . GLU A 1 92 ? -15.025 -12.457 18.284 1.00 95.06 92 GLU A CA 1
ATOM 721 C C . GLU A 1 92 ? -14.259 -13.489 17.442 1.00 95.06 92 GLU A C 1
ATOM 723 O O . GLU A 1 92 ? -13.337 -13.152 16.699 1.00 95.06 92 GLU A O 1
ATOM 728 N N . GLU A 1 93 ? -14.669 -14.757 17.498 1.00 97.06 93 GLU A N 1
ATOM 729 C CA . GLU A 1 93 ? -14.100 -15.821 16.673 1.00 97.06 93 GLU A CA 1
ATOM 730 C C . GLU A 1 93 ? -14.330 -15.574 15.176 1.00 97.06 93 GLU A C 1
ATOM 732 O O . GLU A 1 93 ? -13.400 -15.720 14.377 1.00 97.06 93 GLU A O 1
ATOM 737 N N . ARG A 1 94 ? -15.527 -15.114 14.793 1.00 97.94 94 ARG A N 1
ATOM 738 C CA . ARG A 1 94 ? -15.840 -14.731 13.411 1.00 97.94 94 ARG A CA 1
ATOM 739 C C . ARG A 1 94 ? -14.944 -13.589 12.926 1.00 97.94 94 ARG A C 1
ATOM 741 O O . ARG A 1 94 ? -14.390 -13.677 11.828 1.00 97.94 94 ARG A O 1
ATOM 748 N N . ILE A 1 95 ? -14.786 -12.538 13.733 1.00 96.44 95 ILE A N 1
ATOM 749 C CA . ILE A 1 95 ? -13.934 -11.383 13.419 1.00 96.44 95 ILE A CA 1
ATOM 750 C C . ILE A 1 95 ? -12.474 -11.822 13.294 1.00 96.44 95 ILE A C 1
ATOM 752 O O . ILE A 1 95 ? -11.808 -11.461 12.323 1.00 96.44 95 ILE A O 1
ATOM 756 N N . ARG A 1 96 ? -11.988 -12.657 14.218 1.00 96.38 96 ARG A N 1
ATOM 757 C CA . ARG A 1 96 ? -10.627 -13.205 14.184 1.00 96.38 96 ARG A CA 1
ATOM 758 C C . ARG A 1 96 ? -10.369 -14.008 12.910 1.00 96.38 96 ARG A C 1
ATOM 760 O O . ARG A 1 96 ? -9.342 -13.805 12.269 1.00 96.38 96 ARG A O 1
ATOM 767 N N . CYS A 1 97 ? -11.296 -14.878 12.509 1.00 96.00 97 CYS A N 1
ATOM 768 C CA . CYS A 1 97 ? -11.170 -15.641 11.267 1.00 96.00 97 CYS A CA 1
ATOM 769 C C . CYS A 1 97 ? -11.144 -14.741 10.026 1.00 96.00 97 CYS A C 1
ATOM 771 O O . CYS A 1 97 ? -10.404 -15.022 9.085 1.00 96.00 97 CYS A O 1
ATOM 773 N N . GLU A 1 98 ? -11.936 -13.669 10.000 1.00 96.62 98 GLU A N 1
ATOM 774 C CA . GLU A 1 98 ? -11.915 -12.723 8.884 1.00 96.62 98 GLU A CA 1
ATOM 775 C C . GLU A 1 98 ? -10.601 -11.934 8.843 1.00 96.62 98 GLU A C 1
ATOM 777 O O . GLU A 1 98 ? -9.974 -11.842 7.789 1.00 96.62 98 GLU A O 1
ATOM 782 N N . ALA A 1 99 ? -10.117 -11.463 9.994 1.00 94.19 99 ALA A N 1
ATOM 783 C CA . ALA A 1 99 ? -8.815 -10.812 10.104 1.00 94.19 99 ALA A CA 1
ATOM 784 C C . ALA A 1 99 ? -7.671 -11.728 9.637 1.00 94.19 99 ALA A C 1
ATOM 786 O O . ALA A 1 99 ? -6.769 -11.279 8.934 1.00 94.19 99 ALA A O 1
ATOM 787 N N . GLU A 1 100 ? -7.725 -13.023 9.959 1.00 95.88 100 GLU A N 1
ATOM 788 C CA . GLU A 1 100 ? -6.722 -13.995 9.518 1.00 95.88 100 GLU A CA 1
ATOM 789 C C . GLU A 1 100 ? -6.725 -14.191 7.992 1.00 95.88 100 GLU A C 1
ATOM 791 O O . GLU A 1 100 ? -5.663 -14.321 7.381 1.00 95.88 100 GLU A O 1
ATOM 796 N N . LYS A 1 101 ? -7.899 -14.174 7.344 1.00 96.38 101 LYS A N 1
ATOM 797 C CA . LYS A 1 101 ? -7.985 -14.220 5.873 1.00 96.38 101 LYS A CA 1
ATOM 798 C C . LYS A 1 101 ? -7.379 -12.974 5.236 1.00 96.38 101 LYS A C 1
ATOM 800 O O . LYS A 1 101 ? -6.606 -13.103 4.290 1.00 96.38 101 LYS A O 1
ATOM 805 N N . GLN A 1 102 ? -7.704 -11.794 5.766 1.00 96.12 102 GLN A N 1
ATOM 806 C CA . GLN A 1 102 ? -7.139 -10.528 5.291 1.00 96.12 102 GLN A CA 1
ATOM 807 C C . GLN A 1 102 ? -5.617 -10.517 5.464 1.00 96.12 102 GLN A C 1
ATOM 809 O O . GLN A 1 102 ? -4.891 -10.152 4.545 1.00 96.12 102 GLN A O 1
ATOM 814 N N . PHE A 1 103 ? -5.118 -11.006 6.602 1.00 92.56 103 PHE A N 1
ATOM 815 C CA . PHE A 1 103 ? -3.685 -11.110 6.856 1.00 92.56 103 PHE A CA 1
ATOM 816 C C . PHE A 1 103 ? -2.975 -12.010 5.836 1.00 92.56 103 PHE A C 1
ATOM 818 O O . PHE A 1 103 ? -1.949 -11.616 5.289 1.00 92.56 103 PHE A O 1
ATOM 825 N N . LYS A 1 104 ? -3.547 -13.179 5.516 1.00 95.88 104 LYS A N 1
ATOM 826 C CA . LYS A 1 104 ? -3.002 -14.085 4.487 1.00 95.88 104 LYS A CA 1
ATOM 827 C C . LYS A 1 104 ? -2.968 -13.442 3.100 1.00 95.88 104 LYS A C 1
ATOM 829 O O . LYS A 1 104 ? -2.019 -13.663 2.353 1.00 95.88 104 LYS A O 1
ATOM 834 N N . LEU A 1 105 ? -3.983 -12.647 2.758 1.00 95.50 105 LEU A N 1
ATOM 835 C CA . LEU A 1 105 ? -4.033 -11.921 1.489 1.00 95.50 105 LEU A CA 1
ATOM 836 C C . LEU A 1 105 ? -2.925 -10.862 1.419 1.00 95.50 105 LEU A C 1
ATOM 838 O O . LEU A 1 105 ? -2.154 -10.850 0.464 1.00 95.50 105 LEU A O 1
ATOM 842 N N . VAL A 1 106 ? -2.775 -10.055 2.472 1.00 94.94 106 VAL A N 1
ATOM 843 C CA . VAL A 1 106 ? -1.699 -9.054 2.580 1.00 94.94 106 VAL A CA 1
ATOM 844 C C . VAL A 1 106 ? -0.313 -9.706 2.532 1.00 94.94 106 VAL A C 1
ATOM 846 O O . VAL A 1 106 ? 0.612 -9.167 1.927 1.00 94.94 106 VAL A O 1
ATOM 849 N N . GLU A 1 107 ? -0.144 -10.872 3.154 1.00 94.19 107 GLU A N 1
ATOM 850 C CA . GLU A 1 107 ? 1.122 -11.605 3.132 1.00 94.19 107 GLU A CA 1
ATOM 851 C C . GLU A 1 107 ? 1.477 -12.094 1.717 1.00 94.19 107 GLU A C 1
ATOM 853 O O . GLU A 1 107 ? 2.624 -11.941 1.289 1.00 94.19 107 GLU A O 1
ATOM 858 N N . ALA A 1 108 ? 0.490 -12.582 0.959 1.00 95.12 108 ALA A N 1
ATOM 859 C CA . ALA A 1 108 ? 0.669 -12.965 -0.440 1.00 95.12 108 ALA A CA 1
ATOM 860 C C . ALA A 1 108 ? 1.004 -11.760 -1.340 1.00 95.12 108 ALA A C 1
ATOM 862 O O . ALA A 1 108 ? 1.941 -11.833 -2.138 1.00 95.12 108 ALA A O 1
ATOM 863 N N . GLU A 1 109 ? 0.303 -10.633 -1.180 1.00 94.31 109 GLU A N 1
ATOM 864 C CA . GLU A 1 109 ? 0.586 -9.391 -1.916 1.00 94.31 109 GLU A CA 1
ATOM 865 C C . GLU A 1 109 ? 1.990 -8.857 -1.616 1.00 94.31 109 GLU A C 1
ATOM 867 O O . GLU A 1 109 ? 2.722 -8.460 -2.523 1.00 94.31 109 GLU A O 1
ATOM 872 N N . LYS A 1 110 ? 2.415 -8.903 -0.348 1.00 94.25 110 LYS A N 1
ATOM 873 C CA . LYS A 1 110 ? 3.774 -8.525 0.054 1.00 94.25 110 LYS A CA 1
ATOM 874 C 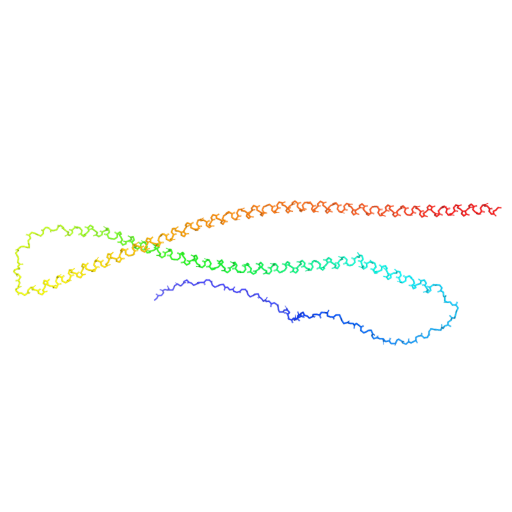C . LYS A 1 110 ? 4.825 -9.414 -0.610 1.00 94.25 110 LYS A C 1
ATOM 876 O O . LYS A 1 110 ? 5.864 -8.910 -1.042 1.00 94.25 110 LYS A O 1
ATOM 881 N N . GLU A 1 111 ? 4.597 -10.725 -0.670 1.00 94.50 111 GLU A N 1
ATOM 882 C CA . GLU A 1 111 ? 5.522 -11.646 -1.334 1.00 94.50 111 GLU A CA 1
ATOM 883 C C . GLU A 1 111 ? 5.612 -11.351 -2.838 1.00 94.50 111 GLU A C 1
ATOM 885 O O . GLU A 1 111 ? 6.713 -11.314 -3.392 1.00 94.50 111 GLU A O 1
ATOM 890 N N . GLN A 1 112 ? 4.478 -11.079 -3.487 1.00 94.06 112 GLN A N 1
ATOM 891 C CA . GLN A 1 112 ? 4.438 -10.687 -4.893 1.00 94.06 112 GLN A CA 1
ATOM 892 C C . GLN A 1 112 ? 5.187 -9.370 -5.135 1.00 94.06 112 GLN A C 1
ATOM 894 O O . GLN A 1 112 ? 6.098 -9.333 -5.963 1.00 94.06 112 GLN A O 1
ATOM 899 N N . ALA A 1 113 ? 4.901 -8.327 -4.354 1.00 91.19 113 ALA A N 1
ATOM 900 C CA . ALA A 1 113 ? 5.594 -7.045 -4.450 1.00 91.19 113 ALA A CA 1
ATOM 901 C C . ALA A 1 113 ? 7.109 -7.193 -4.225 1.00 91.19 113 ALA A C 1
ATOM 903 O O . ALA A 1 113 ? 7.915 -6.537 -4.883 1.00 91.19 113 ALA A O 1
ATOM 904 N N . SER A 1 114 ? 7.532 -8.093 -3.330 1.00 92.44 114 SER A N 1
ATOM 905 C CA . SER A 1 114 ? 8.953 -8.382 -3.116 1.00 92.44 114 SER A CA 1
ATOM 906 C C . SER A 1 114 ? 9.619 -9.032 -4.336 1.00 92.44 114 SER A C 1
ATOM 908 O O . SER A 1 114 ? 10.802 -8.773 -4.589 1.00 92.44 114 SER A O 1
ATOM 910 N N . LYS A 1 115 ? 8.897 -9.880 -5.079 1.00 94.19 115 LYS A N 1
ATOM 911 C CA . LYS A 1 115 ? 9.394 -10.503 -6.318 1.00 94.19 115 LYS A CA 1
ATOM 912 C C . LYS A 1 115 ? 9.527 -9.462 -7.423 1.00 94.19 115 LYS A C 1
ATOM 914 O O . LYS A 1 115 ? 10.617 -9.309 -7.966 1.00 94.19 115 LYS A O 1
ATOM 919 N N . GLU A 1 116 ? 8.481 -8.673 -7.651 1.00 93.88 116 GLU A N 1
ATOM 920 C CA . GLU A 1 116 ? 8.473 -7.584 -8.638 1.00 93.88 116 GLU A CA 1
ATOM 921 C C . GLU A 1 116 ? 9.588 -6.562 -8.362 1.00 93.88 116 GLU A C 1
ATOM 923 O O . GLU A 1 116 ? 10.331 -6.173 -9.260 1.00 93.88 116 GLU A O 1
ATOM 928 N N . CYS A 1 117 ? 9.796 -6.188 -7.097 1.00 93.12 117 CYS A N 1
ATOM 929 C CA . CYS A 1 117 ? 10.853 -5.252 -6.712 1.00 93.12 117 CYS A CA 1
ATOM 930 C C . CYS A 1 117 ? 12.265 -5.829 -6.951 1.00 93.12 117 CYS A C 1
ATOM 932 O O . CYS A 1 117 ? 13.190 -5.110 -7.338 1.00 93.12 117 CYS A O 1
ATOM 934 N N . SER A 1 118 ? 12.435 -7.144 -6.780 1.00 92.88 118 SER A N 1
ATOM 935 C CA . SER A 1 118 ? 13.692 -7.836 -7.101 1.00 92.88 118 SER A CA 1
ATOM 936 C C . SER A 1 118 ? 13.947 -7.902 -8.610 1.00 92.88 118 SER A C 1
ATOM 938 O O . SER A 1 118 ? 15.078 -7.688 -9.047 1.00 92.88 118 SER A O 1
ATOM 940 N N . GLU A 1 119 ? 12.908 -8.148 -9.410 1.00 96.12 119 GLU A N 1
ATOM 941 C CA . GLU A 1 119 ? 12.986 -8.141 -10.875 1.00 96.12 119 GLU A CA 1
ATOM 942 C C . GLU A 1 119 ? 13.316 -6.750 -11.418 1.00 96.12 119 GLU A C 1
ATOM 944 O O . GLU A 1 119 ? 14.240 -6.610 -12.221 1.00 96.12 119 GLU A O 1
ATOM 949 N N . LEU A 1 120 ? 12.638 -5.710 -10.924 1.00 94.12 120 LEU A N 1
ATOM 950 C CA . LEU A 1 120 ? 12.935 -4.322 -11.280 1.00 94.12 120 LEU A CA 1
ATOM 951 C C . LEU A 1 120 ? 14.377 -3.957 -10.937 1.00 94.12 120 LEU A C 1
ATOM 953 O O . LEU A 1 120 ? 15.076 -3.369 -11.756 1.00 94.12 120 LEU A O 1
ATOM 957 N N . LYS A 1 121 ? 14.871 -4.370 -9.766 1.00 95.50 121 LYS A N 1
ATOM 958 C CA . LYS A 1 121 ? 16.266 -4.136 -9.384 1.00 95.50 121 LYS A CA 1
ATOM 959 C C . LYS A 1 121 ? 17.252 -4.798 -10.352 1.00 95.50 121 LYS A C 1
ATOM 961 O O . LYS A 1 121 ? 18.255 -4.179 -10.703 1.00 95.50 121 LYS A O 1
ATOM 966 N N . ALA A 1 122 ? 16.971 -6.022 -10.798 1.00 94.50 122 ALA A N 1
ATOM 967 C CA . ALA A 1 122 ? 17.799 -6.707 -11.789 1.00 94.50 122 ALA A CA 1
ATOM 968 C C . ALA A 1 122 ? 17.762 -5.999 -13.157 1.00 94.50 122 ALA A C 1
ATOM 970 O O . ALA A 1 122 ? 18.802 -5.838 -13.797 1.00 94.50 122 ALA A O 1
ATOM 971 N N . GLN A 1 123 ? 16.590 -5.523 -13.587 1.00 94.75 123 GLN A N 1
ATOM 972 C CA . GLN A 1 123 ? 16.446 -4.756 -14.829 1.00 94.75 123 GLN A CA 1
ATOM 973 C C . GLN A 1 123 ? 17.207 -3.428 -14.775 1.00 94.75 123 GLN A C 1
ATOM 975 O O . GLN A 1 123 ? 17.911 -3.093 -15.728 1.00 94.75 123 GLN A O 1
ATOM 980 N N . THR A 1 124 ? 17.127 -2.703 -13.658 1.00 94.12 124 THR A N 1
ATOM 981 C CA . THR A 1 124 ? 17.872 -1.455 -13.455 1.00 94.12 124 THR A CA 1
ATOM 982 C C . THR A 1 124 ? 19.376 -1.688 -13.548 1.00 94.12 124 THR A C 1
ATOM 984 O O . THR A 1 124 ? 20.050 -0.973 -14.281 1.00 94.12 124 THR A O 1
ATOM 987 N N . GLN A 1 125 ? 19.900 -2.732 -12.898 1.00 95.25 125 GLN A N 1
ATOM 988 C CA . GLN A 1 125 ? 21.324 -3.075 -12.992 1.00 95.25 125 GLN A CA 1
ATOM 989 C C . GLN A 1 125 ? 21.751 -3.391 -14.432 1.00 95.25 125 GLN A C 1
ATOM 991 O O . GLN A 1 125 ? 22.775 -2.897 -14.896 1.00 95.25 125 GLN A O 1
ATOM 996 N N . ALA A 1 126 ? 20.943 -4.152 -15.175 1.00 96.12 126 ALA A N 1
ATOM 997 C CA . ALA A 1 126 ? 21.232 -4.451 -16.575 1.00 96.12 126 ALA A CA 1
ATOM 998 C C . ALA A 1 126 ? 21.226 -3.192 -17.465 1.00 96.12 126 ALA A C 1
ATOM 1000 O O . ALA A 1 126 ? 21.999 -3.096 -18.419 1.00 96.12 126 ALA A O 1
ATOM 1001 N N . LEU A 1 127 ? 20.357 -2.218 -17.175 1.00 93.50 127 LEU A N 1
ATOM 1002 C CA . LEU A 1 127 ? 20.333 -0.933 -17.877 1.00 93.50 127 LEU A CA 1
ATOM 1003 C C . LEU A 1 127 ? 21.529 -0.049 -17.507 1.00 93.50 127 LEU A C 1
ATOM 1005 O O . LEU A 1 127 ? 22.099 0.578 -18.396 1.00 93.50 127 LEU A O 1
ATOM 1009 N N . GLU A 1 128 ? 21.948 -0.033 -16.241 1.00 95.44 128 GLU A N 1
ATOM 1010 C CA . GLU A 1 128 ? 23.160 0.668 -15.799 1.00 95.44 128 GLU A CA 1
ATOM 1011 C C . GLU A 1 128 ? 24.418 0.111 -16.476 1.00 95.44 128 GLU A C 1
ATOM 1013 O O . GLU A 1 128 ? 25.264 0.879 -16.938 1.00 95.44 128 GLU A O 1
ATOM 1018 N N . GLU A 1 129 ? 24.530 -1.214 -16.607 1.00 95.50 129 GLU A N 1
ATOM 1019 C CA . GLU A 1 129 ? 25.633 -1.839 -17.343 1.00 95.50 129 GLU A CA 1
ATOM 1020 C C . GLU A 1 129 ? 25.628 -1.435 -18.821 1.00 95.50 129 GLU A C 1
ATOM 1022 O O . GLU A 1 129 ? 26.666 -1.028 -19.345 1.00 95.50 129 GLU A O 1
ATOM 1027 N N . LYS A 1 130 ? 24.459 -1.464 -19.478 1.00 95.69 130 LYS A N 1
ATOM 1028 C CA . LYS A 1 130 ? 24.316 -1.011 -20.873 1.00 95.69 130 LYS A CA 1
ATOM 1029 C C . LYS A 1 130 ? 24.685 0.462 -21.045 1.00 95.69 130 LYS A C 1
ATOM 1031 O O . LYS A 1 130 ? 25.366 0.825 -22.007 1.00 95.69 130 LYS A O 1
ATOM 1036 N N . LEU A 1 131 ? 24.269 1.310 -20.106 1.00 94.75 131 LEU A N 1
ATOM 1037 C CA . LEU A 1 131 ? 24.619 2.725 -20.105 1.00 94.75 131 LEU A CA 1
ATOM 1038 C C . LEU A 1 131 ? 26.136 2.898 -20.009 1.00 94.75 131 LEU A C 1
ATOM 1040 O O . LEU A 1 131 ? 26.719 3.615 -20.820 1.00 94.75 131 LEU A O 1
ATOM 1044 N N . LYS A 1 132 ? 26.787 2.186 -19.088 1.00 95.69 132 LYS A N 1
ATOM 1045 C CA . LYS A 1 132 ? 28.243 2.223 -18.941 1.00 95.69 132 LYS A CA 1
ATOM 1046 C C . LYS A 1 132 ? 28.961 1.769 -20.214 1.00 95.69 132 LYS A C 1
ATOM 1048 O O . LYS A 1 132 ? 29.875 2.454 -20.661 1.00 95.69 132 LYS A O 1
ATOM 1053 N N . THR A 1 133 ? 28.516 0.679 -20.844 1.00 94.75 133 THR A N 1
ATOM 1054 C CA . THR A 1 133 ? 29.104 0.235 -22.120 1.00 94.75 133 THR A CA 1
ATOM 1055 C C . THR A 1 133 ? 28.953 1.286 -23.217 1.00 94.75 133 THR A C 1
ATOM 1057 O O . THR A 1 133 ? 29.916 1.561 -23.926 1.00 94.75 133 THR A O 1
ATOM 1060 N N . SER A 1 134 ? 27.792 1.947 -23.305 1.00 92.00 134 SER A N 1
ATOM 1061 C CA . SER A 1 134 ? 27.573 3.013 -24.291 1.00 92.00 134 SER A CA 1
ATOM 1062 C C . SER A 1 134 ? 28.449 4.245 -24.028 1.00 92.00 134 SER A C 1
ATOM 1064 O O . SER A 1 134 ? 28.960 4.854 -24.964 1.00 92.00 134 SER A O 1
ATOM 1066 N N . GLN A 1 135 ? 28.685 4.586 -22.756 1.00 95.38 135 GLN A N 1
ATOM 1067 C CA . GLN A 1 135 ? 29.596 5.665 -22.368 1.00 95.38 135 GLN A CA 1
ATOM 1068 C C . GLN A 1 135 ? 31.046 5.338 -22.747 1.00 95.38 135 GLN A C 1
ATOM 1070 O O . GLN A 1 135 ? 31.749 6.201 -23.275 1.00 95.38 135 GLN A O 1
ATOM 1075 N N . ASP A 1 136 ? 31.485 4.095 -22.531 1.00 94.62 136 ASP A N 1
ATOM 1076 C CA . ASP A 1 136 ? 32.825 3.640 -22.911 1.00 94.62 136 ASP A CA 1
ATOM 1077 C C . ASP A 1 136 ? 33.019 3.645 -24.440 1.00 94.62 136 ASP A C 1
ATOM 1079 O O . ASP A 1 136 ? 34.075 4.046 -24.934 1.00 94.62 136 ASP A O 1
ATOM 1083 N N . GLU A 1 137 ? 32.004 3.242 -25.209 1.00 94.12 137 GLU A N 1
ATOM 1084 C CA . GLU A 1 137 ? 32.013 3.320 -26.677 1.00 94.12 137 GLU A CA 1
ATOM 1085 C C . GLU A 1 137 ? 32.091 4.764 -27.175 1.00 94.12 137 GLU A C 1
ATOM 1087 O O . GLU A 1 137 ? 32.897 5.076 -28.053 1.00 94.12 137 GLU A O 1
ATOM 1092 N N . LEU A 1 138 ? 31.310 5.664 -26.576 1.00 93.44 138 LEU A N 1
ATOM 1093 C CA . LEU A 1 138 ? 31.312 7.079 -26.933 1.00 93.44 138 LEU A CA 1
ATOM 1094 C C . LEU A 1 138 ? 32.671 7.727 -26.646 1.00 93.44 138 LEU A C 1
ATOM 1096 O O . LEU A 1 138 ? 33.170 8.502 -27.461 1.00 93.44 138 LEU A O 1
ATOM 1100 N N . LYS A 1 139 ? 33.324 7.345 -25.543 1.00 94.44 139 LYS A N 1
ATOM 1101 C CA . LYS A 1 139 ? 34.691 7.779 -25.240 1.00 94.44 139 LYS A CA 1
ATOM 1102 C C . LYS A 1 139 ? 35.696 7.300 -26.295 1.00 94.44 139 LYS A C 1
ATOM 1104 O O . LYS A 1 139 ? 36.510 8.096 -26.752 1.00 94.44 139 LYS A O 1
ATOM 1109 N N . LYS A 1 140 ? 35.614 6.039 -26.735 1.00 92.94 140 LYS A N 1
ATOM 1110 C CA . LYS A 1 140 ? 36.475 5.515 -27.816 1.00 92.94 140 LYS A CA 1
ATOM 1111 C C . LYS A 1 140 ? 36.250 6.243 -29.141 1.00 92.94 140 LYS A C 1
ATOM 1113 O O . LYS A 1 140 ? 37.207 6.508 -29.869 1.00 92.94 140 LYS A O 1
ATOM 1118 N N . LEU A 1 141 ? 34.999 6.568 -29.466 1.00 91.81 141 LEU A N 1
ATOM 1119 C CA . LEU A 1 141 ? 34.673 7.348 -30.662 1.00 91.81 141 LEU A CA 1
ATOM 1120 C C . LEU A 1 141 ? 35.260 8.760 -30.581 1.00 91.81 141 LEU A C 1
ATOM 1122 O O . LEU A 1 141 ? 35.853 9.214 -31.558 1.00 91.81 141 LEU A O 1
ATOM 1126 N N . GLN A 1 142 ? 35.173 9.408 -29.416 1.00 90.81 142 GLN A N 1
ATOM 1127 C CA . GLN A 1 142 ? 35.800 10.708 -29.176 1.00 90.81 142 GLN A CA 1
ATOM 1128 C C . GLN A 1 142 ? 37.323 10.638 -29.354 1.00 90.81 142 GLN A C 1
ATOM 1130 O O . GLN A 1 142 ? 37.881 11.419 -30.115 1.00 90.81 142 GLN A O 1
ATOM 1135 N N . GLU A 1 143 ? 37.989 9.652 -28.746 1.00 88.56 143 GLU A N 1
ATOM 1136 C CA . GLU A 1 143 ? 39.436 9.436 -28.903 1.00 88.56 143 GLU A CA 1
ATOM 1137 C C . GLU A 1 143 ? 39.823 9.207 -30.377 1.00 88.56 143 GLU A C 1
ATOM 1139 O O . GLU A 1 143 ? 40.841 9.712 -30.851 1.00 88.56 143 GLU A O 1
ATOM 1144 N N . THR A 1 144 ? 38.984 8.496 -31.136 1.00 85.62 144 THR A N 1
ATOM 1145 C CA . THR A 1 144 ? 39.193 8.265 -32.575 1.00 85.62 144 THR A CA 1
ATOM 1146 C C . THR A 1 144 ? 39.027 9.553 -33.390 1.00 85.62 144 THR A C 1
ATOM 1148 O O . THR A 1 144 ? 39.777 9.794 -34.340 1.00 85.62 144 THR A O 1
ATOM 1151 N N . GLN A 1 145 ? 38.054 10.394 -33.034 1.00 87.00 145 GLN A N 1
ATOM 1152 C CA . GLN A 1 145 ? 37.849 11.697 -33.662 1.00 87.00 145 GLN A CA 1
ATOM 1153 C C . GLN A 1 145 ? 39.011 12.649 -33.358 1.00 87.00 145 GLN A C 1
ATOM 1155 O O . GLN A 1 145 ? 39.529 13.284 -34.277 1.00 87.00 145 GLN A O 1
ATOM 1160 N N . ASP A 1 146 ? 39.465 12.694 -32.109 1.00 84.19 146 ASP A N 1
ATOM 1161 C CA . ASP A 1 146 ? 40.598 13.514 -31.684 1.00 84.19 146 ASP A CA 1
ATOM 1162 C C . ASP A 1 146 ? 41.890 13.071 -32.394 1.00 84.19 146 ASP A C 1
ATOM 1164 O O . ASP A 1 146 ? 42.622 13.903 -32.933 1.00 84.19 146 ASP A O 1
ATOM 1168 N N . ALA A 1 147 ? 42.129 11.758 -32.517 1.00 78.50 147 ALA A N 1
ATOM 1169 C CA . ALA A 1 147 ? 43.251 11.217 -33.287 1.00 78.50 147 ALA A CA 1
ATOM 1170 C C . ALA A 1 147 ? 43.189 11.611 -34.775 1.00 78.50 147 ALA A C 1
ATOM 1172 O O . ALA A 1 147 ? 44.209 11.968 -35.366 1.00 78.50 147 ALA A O 1
ATOM 1173 N N . ARG A 1 148 ? 41.996 11.609 -35.389 1.00 76.69 148 ARG A N 1
ATOM 1174 C CA . ARG A 1 148 ? 41.818 12.106 -36.765 1.00 76.69 148 ARG A CA 1
ATOM 1175 C C . ARG A 1 148 ? 42.155 13.589 -36.891 1.00 76.69 148 ARG A C 1
ATOM 1177 O O . ARG A 1 148 ? 42.790 13.970 -37.869 1.00 76.69 148 ARG A O 1
ATOM 1184 N N . ILE A 1 149 ? 41.750 14.416 -35.929 1.00 79.12 149 ILE A N 1
ATOM 1185 C CA . ILE A 1 149 ? 42.047 15.856 -35.931 1.00 79.12 149 ILE A CA 1
ATOM 1186 C C . ILE A 1 149 ? 43.561 16.099 -35.847 1.00 79.12 149 ILE A C 1
ATOM 1188 O O . ILE A 1 149 ? 44.066 16.975 -36.544 1.00 79.12 149 ILE A O 1
ATOM 1192 N N . VAL A 1 150 ? 44.295 15.303 -35.064 1.00 72.62 150 VAL A N 1
ATOM 1193 C CA . VAL A 1 150 ? 45.763 15.401 -34.941 1.00 72.62 150 VAL A CA 1
ATOM 1194 C C . VAL A 1 150 ? 46.497 14.936 -36.207 1.00 72.62 150 VAL A C 1
ATOM 1196 O O . VAL A 1 150 ? 47.524 15.514 -36.553 1.00 72.62 150 VAL A O 1
ATOM 1199 N N . LEU A 1 151 ? 45.967 13.944 -36.930 1.00 63.81 151 LEU A N 1
ATOM 1200 C CA . LEU A 1 151 ? 46.555 13.435 -38.181 1.00 63.81 151 LEU A CA 1
ATOM 1201 C C . LEU A 1 151 ? 46.238 14.302 -39.416 1.00 63.81 151 LEU A C 1
ATOM 1203 O O . LEU A 1 151 ? 46.928 14.210 -40.436 1.00 63.81 151 LEU A O 1
ATOM 1207 N N . LEU A 1 152 ? 45.199 15.143 -39.357 1.00 58.06 152 LEU A N 1
ATOM 1208 C CA . LEU A 1 152 ? 44.802 16.015 -40.471 1.00 58.06 152 LEU A CA 1
ATOM 1209 C C . LEU A 1 152 ? 45.915 17.001 -40.903 1.00 58.06 152 LEU A C 1
ATOM 1211 O O . LEU A 1 152 ? 46.169 17.089 -42.106 1.00 58.06 152 LEU A O 1
ATOM 1215 N N . PRO A 1 153 ? 46.624 17.689 -39.984 1.00 59.41 153 PRO A N 1
ATOM 1216 C CA . PRO A 1 153 ? 47.771 18.538 -40.314 1.00 59.41 153 PRO A CA 1
ATOM 1217 C C . PRO A 1 153 ? 48.926 17.792 -40.999 1.00 59.41 153 PRO A C 1
ATOM 1219 O O . PRO A 1 153 ? 49.512 18.317 -41.945 1.00 59.41 153 PRO A O 1
ATOM 1222 N N . GLU A 1 154 ? 49.231 16.557 -40.581 1.00 53.22 154 GLU A N 1
ATOM 1223 C CA . GLU A 1 154 ? 50.301 15.743 -41.184 1.00 53.22 154 GLU A CA 1
ATOM 1224 C C . GLU A 1 154 ? 49.950 15.300 -42.612 1.00 53.22 154 GLU A C 1
ATOM 1226 O O . GLU A 1 154 ? 50.814 15.275 -43.487 1.00 53.22 154 GLU A O 1
ATOM 1231 N N . CYS A 1 155 ? 48.671 15.043 -42.897 1.00 51.31 155 CYS A N 1
ATOM 1232 C CA . CYS A 1 155 ? 48.210 14.723 -44.251 1.00 51.31 155 CYS A CA 1
ATOM 1233 C C . CYS A 1 155 ? 48.072 15.964 -45.155 1.00 51.31 155 CYS A C 1
ATOM 1235 O O . CYS A 1 155 ? 48.156 15.847 -46.381 1.00 51.31 155 CYS A O 1
ATOM 1237 N N . GLN A 1 156 ? 47.875 17.156 -44.581 1.00 50.50 156 GLN A N 1
ATOM 1238 C CA . GLN A 1 156 ? 47.846 18.419 -45.329 1.00 50.50 156 GLN A CA 1
ATOM 1239 C C . GLN A 1 156 ? 49.249 18.920 -45.697 1.00 50.50 156 GLN A C 1
ATOM 1241 O O . GLN A 1 156 ? 49.406 19.499 -46.770 1.00 50.50 156 GLN A O 1
ATOM 1246 N N . GLY A 1 157 ? 50.279 18.593 -44.908 1.00 48.72 157 GLY A N 1
ATOM 1247 C CA . GLY A 1 157 ? 51.682 18.883 -45.235 1.00 48.72 157 GLY A CA 1
ATOM 1248 C C . GLY A 1 157 ? 52.248 18.105 -46.435 1.00 48.72 157 GLY A C 1
ATOM 1249 O O . GLY A 1 157 ? 53.262 18.502 -46.998 1.00 48.72 157 GLY A O 1
ATOM 1250 N N . VAL A 1 158 ? 51.589 17.027 -46.877 1.00 48.91 158 VAL A N 1
ATOM 1251 C CA . VAL A 1 158 ? 52.027 16.220 -48.038 1.00 48.91 158 VAL A CA 1
ATOM 1252 C C . VAL A 1 158 ? 51.411 16.715 -49.357 1.00 48.91 158 VAL A C 1
ATOM 1254 O O . VAL A 1 158 ? 51.843 16.322 -50.440 1.00 48.91 158 VAL A O 1
ATOM 1257 N N . ARG A 1 159 ? 50.411 17.607 -49.309 1.00 46.0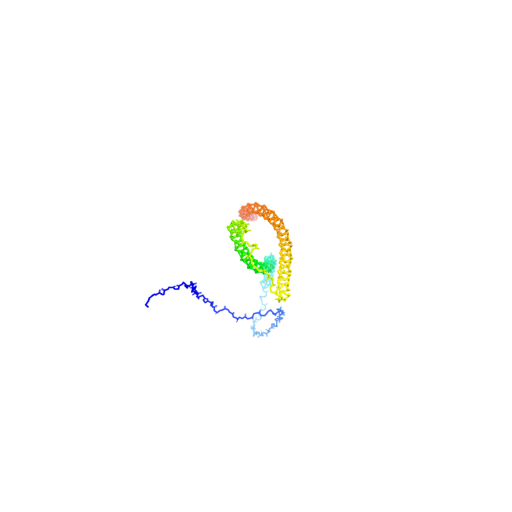9 159 ARG A N 1
ATOM 1258 C CA . ARG A 1 159 ? 49.688 18.056 -50.512 1.00 46.09 159 ARG A CA 1
ATOM 1259 C C . ARG A 1 159 ? 50.331 19.262 -51.215 1.00 46.09 159 ARG A C 1
ATOM 1261 O O . ARG A 1 159 ? 49.874 19.647 -52.287 1.00 46.09 159 ARG A O 1
ATOM 1268 N N . GLU A 1 160 ? 51.416 19.804 -50.664 1.00 44.84 160 GLU A N 1
ATOM 1269 C CA . GLU A 1 160 ? 52.169 20.935 -51.223 1.00 44.84 160 GLU A CA 1
ATOM 1270 C C . GLU A 1 160 ? 53.633 20.565 -51.504 1.00 44.84 160 GLU A C 1
ATOM 1272 O O . GLU A 1 160 ? 54.573 21.202 -51.044 1.00 44.84 160 GLU A O 1
ATOM 1277 N N . CYS A 1 161 ? 53.854 19.524 -52.304 1.00 40.50 161 CYS A N 1
ATOM 1278 C CA . CYS A 1 161 ? 55.092 19.406 -53.074 1.00 40.50 161 CYS A CA 1
ATOM 1279 C C . CYS A 1 161 ? 54.778 19.776 -54.530 1.00 40.50 161 CYS A C 1
ATOM 1281 O O . CYS A 1 161 ? 54.064 19.025 -55.202 1.00 40.50 161 CYS A O 1
ATOM 1283 N N . PRO A 1 162 ? 55.265 20.918 -55.051 1.00 44.56 162 PRO A N 1
ATOM 1284 C CA . PRO A 1 162 ? 55.150 21.215 -56.467 1.00 44.56 162 PRO A CA 1
ATOM 1285 C C . PRO A 1 162 ? 56.096 20.274 -57.216 1.00 44.56 162 PRO A C 1
ATOM 1287 O O . PRO A 1 162 ? 57.295 20.525 -57.310 1.00 44.56 162 PRO A O 1
ATOM 1290 N N . ASN A 1 163 ? 55.560 19.172 -57.740 1.00 45.31 163 ASN A N 1
ATOM 1291 C CA . ASN A 1 163 ? 56.272 18.317 -58.685 1.00 45.31 163 ASN A CA 1
ATOM 1292 C C . ASN A 1 163 ? 56.585 19.136 -59.943 1.00 45.31 163 ASN A C 1
ATOM 1294 O O . ASN A 1 163 ? 55.740 19.278 -60.827 1.00 45.31 163 ASN A O 1
ATOM 1298 N N . LYS A 1 164 ? 57.791 19.704 -60.004 1.00 48.03 164 LYS A N 1
ATOM 1299 C CA . LYS A 1 164 ? 58.320 20.376 -61.197 1.00 48.03 164 LYS A CA 1
ATOM 1300 C C . LYS A 1 164 ? 59.319 19.539 -61.998 1.00 48.03 164 LYS A C 1
ATOM 1302 O O . LYS A 1 164 ? 59.701 19.992 -63.063 1.00 48.03 164 LYS A O 1
ATOM 1307 N N . ASP A 1 165 ? 59.619 18.305 -61.587 1.00 49.66 165 ASP A N 1
ATOM 1308 C CA . ASP A 1 165 ? 60.608 17.450 -62.270 1.00 49.66 165 ASP A CA 1
ATOM 1309 C C . ASP A 1 165 ? 60.078 16.057 -62.657 1.00 49.66 165 ASP A C 1
ATOM 1311 O O . ASP A 1 165 ? 60.776 15.053 -62.554 1.00 49.66 165 ASP A O 1
ATOM 1315 N N . VAL A 1 166 ? 58.835 15.966 -63.143 1.00 46.66 166 VAL A N 1
ATOM 1316 C CA . VAL A 1 166 ? 58.315 14.721 -63.751 1.00 46.66 166 VAL A CA 1
ATOM 1317 C C . VAL A 1 166 ? 57.699 15.012 -65.121 1.00 46.66 166 VAL A C 1
ATOM 1319 O O . VAL A 1 166 ? 56.532 14.728 -65.377 1.00 46.66 166 VAL A O 1
ATOM 1322 N N . GLN A 1 167 ? 58.480 15.629 -66.012 1.00 47.22 167 GLN A N 1
ATOM 1323 C CA . GLN A 1 167 ? 58.147 15.705 -67.443 1.00 47.22 167 GLN A CA 1
ATOM 1324 C C . GLN A 1 167 ? 59.130 14.976 -68.361 1.00 47.22 167 GLN A C 1
ATOM 1326 O O . GLN A 1 167 ? 58.869 14.861 -69.555 1.00 47.22 167 GLN A O 1
ATOM 1331 N N . GLU A 1 168 ? 60.192 14.380 -67.827 1.00 50.97 168 GLU A N 1
ATOM 1332 C CA . GLU A 1 168 ? 61.119 13.591 -68.630 1.00 50.97 168 GLU A CA 1
ATOM 1333 C C . GLU A 1 168 ? 61.396 12.253 -67.957 1.00 50.97 168 GLU A C 1
ATOM 1335 O O . GLU A 1 168 ? 62.310 12.124 -67.155 1.00 50.97 168 GLU A O 1
ATOM 1340 N N . GLN A 1 169 ? 60.565 11.259 -68.265 1.00 48.53 169 GLN A N 1
ATOM 1341 C CA . GLN A 1 169 ? 60.980 9.917 -68.689 1.00 48.53 169 GLN A CA 1
ATOM 1342 C C . GLN A 1 169 ? 59.786 8.965 -68.634 1.00 48.53 169 GLN A C 1
ATOM 1344 O O . GLN A 1 169 ? 59.163 8.764 -67.597 1.00 48.53 169 GLN A O 1
ATOM 1349 N N . GLY A 1 170 ? 59.493 8.351 -69.778 1.00 41.44 170 GLY A N 1
ATOM 1350 C CA . GLY A 1 170 ? 58.513 7.278 -69.882 1.00 41.44 170 GLY A CA 1
ATOM 1351 C C . GLY A 1 170 ? 57.566 7.472 -71.051 1.00 41.44 170 GLY A C 1
ATOM 1352 O O . GLY A 1 170 ? 56.387 7.755 -70.863 1.00 41.44 170 GLY A O 1
ATOM 1353 N N . ARG A 1 171 ? 58.048 7.254 -72.283 1.00 51.97 171 ARG A N 1
ATOM 1354 C CA . ARG A 1 171 ? 57.126 6.763 -73.317 1.00 51.97 171 ARG A CA 1
ATOM 1355 C C . ARG A 1 171 ? 56.462 5.506 -72.743 1.00 51.97 171 ARG A C 1
ATOM 1357 O O . ARG A 1 171 ? 57.206 4.640 -72.276 1.00 51.97 171 ARG A O 1
ATOM 1364 N N . PRO A 1 172 ? 55.125 5.376 -72.780 1.00 50.12 172 PRO A N 1
ATOM 1365 C CA . PRO A 1 172 ? 54.492 4.143 -72.355 1.00 50.12 172 PRO A CA 1
ATOM 1366 C C . PRO A 1 172 ? 55.046 3.014 -73.235 1.00 50.12 172 PRO A C 1
ATOM 1368 O O . PRO A 1 172 ? 55.011 3.136 -74.468 1.00 50.12 172 PRO A O 1
ATOM 1371 N N . PRO A 1 173 ? 55.584 1.926 -72.656 1.00 52.84 173 PRO A N 1
ATOM 1372 C CA . PRO A 1 173 ? 55.811 0.706 -73.410 1.00 52.84 173 PRO A CA 1
ATOM 1373 C C . PRO A 1 173 ? 54.500 0.337 -74.113 1.00 52.84 173 PRO A C 1
ATOM 1375 O O . PRO A 1 173 ? 53.419 0.488 -73.539 1.00 52.84 173 PRO A O 1
ATOM 1378 N N . LYS A 1 174 ? 54.566 -0.150 -75.355 1.00 53.25 174 LYS A N 1
ATOM 1379 C CA . LYS A 1 174 ? 53.399 -0.541 -76.179 1.00 53.25 174 LYS A CA 1
ATOM 1380 C C . LYS A 1 174 ? 52.623 -1.764 -75.628 1.00 53.25 174 LYS A C 1
ATOM 1382 O O . LYS A 1 174 ? 51.904 -2.420 -76.367 1.00 53.25 174 LYS A O 1
ATOM 1387 N N . TYR A 1 175 ? 52.772 -2.040 -74.336 1.00 54.59 175 TYR A N 1
ATOM 1388 C CA . TYR A 1 175 ? 52.150 -3.083 -73.528 1.00 54.59 175 TYR A CA 1
ATOM 1389 C C . TYR A 1 175 ? 51.586 -2.437 -72.241 1.00 54.59 175 TYR A C 1
ATOM 1391 O O . TYR A 1 175 ? 52.027 -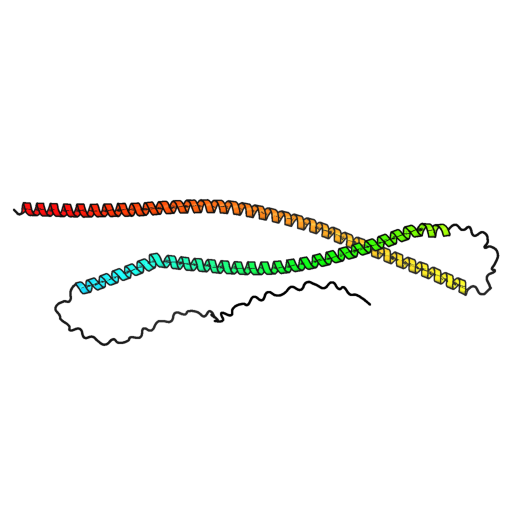2.715 -71.134 1.00 54.59 175 TYR A O 1
ATOM 1399 N N . THR A 1 176 ? 50.689 -1.456 -72.390 1.00 52.94 176 THR A N 1
ATOM 1400 C CA . THR A 1 176 ? 50.146 -0.637 -71.277 1.00 52.94 176 THR A CA 1
ATOM 1401 C C . THR A 1 176 ? 48.625 -0.693 -71.143 1.00 52.94 176 THR A C 1
ATOM 1403 O O . THR A 1 176 ? 48.085 -0.126 -70.197 1.00 52.94 176 THR A O 1
ATOM 1406 N N . GLY A 1 177 ? 47.934 -1.401 -72.045 1.00 58.75 177 GLY A N 1
ATOM 1407 C CA . GLY A 1 177 ? 46.481 -1.582 -71.972 1.00 58.75 177 GLY A CA 1
ATOM 1408 C C . GLY A 1 177 ? 46.046 -2.278 -70.682 1.00 58.75 177 GLY A C 1
ATOM 1409 O O . GLY A 1 177 ? 45.126 -1.808 -70.021 1.00 58.75 177 GLY A O 1
ATOM 1410 N N . ASP A 1 178 ? 46.775 -3.317 -70.272 1.00 60.84 178 ASP A N 1
ATOM 1411 C CA . ASP A 1 178 ? 46.419 -4.116 -69.094 1.00 60.84 178 ASP A CA 1
ATOM 1412 C C . ASP A 1 178 ? 46.623 -3.337 -67.781 1.00 60.84 178 ASP A C 1
ATOM 1414 O O . ASP A 1 178 ? 45.740 -3.317 -66.930 1.00 60.84 178 ASP A O 1
ATOM 1418 N N . VAL A 1 179 ? 47.722 -2.580 -67.655 1.00 63.81 179 VAL A N 1
ATOM 1419 C CA . VAL A 1 179 ? 48.036 -1.777 -66.451 1.00 63.81 179 VAL A CA 1
ATOM 1420 C C . VAL A 1 179 ? 47.068 -0.600 -66.269 1.00 63.81 179 VAL A C 1
ATOM 1422 O O . VAL A 1 179 ? 46.722 -0.233 -65.144 1.00 63.81 179 VAL A O 1
ATOM 1425 N N . LEU A 1 180 ? 46.614 0.017 -67.366 1.00 69.31 180 LEU A N 1
ATOM 1426 C CA . LEU A 1 180 ? 45.609 1.082 -67.304 1.00 69.31 180 LEU A CA 1
ATOM 1427 C C . LEU A 1 180 ? 44.230 0.532 -66.919 1.00 69.31 180 LEU A C 1
ATOM 1429 O O . LEU A 1 180 ? 43.537 1.164 -66.125 1.00 69.31 180 LEU A O 1
ATOM 1433 N N . ASN A 1 181 ? 43.881 -0.659 -67.409 1.00 78.31 181 ASN A N 1
ATOM 1434 C CA . ASN A 1 181 ? 42.633 -1.341 -67.074 1.00 78.31 181 ASN A CA 1
ATOM 1435 C C . ASN A 1 181 ? 42.601 -1.780 -65.597 1.00 78.31 181 ASN A C 1
ATOM 1437 O O . ASN A 1 181 ? 41.619 -1.543 -64.899 1.00 78.31 181 ASN A O 1
ATOM 1441 N N . GLU A 1 182 ? 43.701 -2.329 -65.071 1.00 81.00 182 GLU A N 1
ATOM 1442 C CA . GLU A 1 182 ? 43.831 -2.666 -63.643 1.00 81.00 182 GLU A CA 1
ATOM 1443 C C . GLU A 1 182 ? 43.684 -1.433 -62.740 1.00 81.00 182 GLU A C 1
ATOM 1445 O O . GLU A 1 182 ? 43.018 -1.489 -61.704 1.00 81.00 182 GLU A O 1
ATOM 1450 N N . ARG A 1 183 ? 44.255 -0.292 -63.147 1.00 81.31 183 ARG A N 1
ATOM 1451 C CA . ARG A 1 183 ? 44.128 0.970 -62.406 1.00 81.31 183 ARG A CA 1
ATOM 1452 C C . ARG A 1 183 ? 42.700 1.516 -62.430 1.00 81.31 183 ARG A C 1
ATOM 1454 O O . ARG A 1 183 ? 42.245 2.052 -61.420 1.00 81.31 183 ARG A O 1
ATOM 1461 N N . GLU A 1 184 ? 42.006 1.399 -63.557 1.00 84.62 184 GLU A N 1
ATOM 1462 C CA . GLU A 1 184 ? 40.608 1.816 -63.691 1.00 84.62 184 GLU A CA 1
ATOM 1463 C C . GLU A 1 184 ? 39.679 0.943 -62.836 1.00 84.62 184 GLU A C 1
ATOM 1465 O O . GLU A 1 184 ? 38.855 1.477 -62.093 1.00 84.62 184 GLU A O 1
ATOM 1470 N N . ILE A 1 185 ? 39.884 -0.379 -62.845 1.00 87.50 185 ILE A N 1
ATOM 1471 C CA . ILE A 1 185 ? 39.164 -1.331 -61.985 1.00 87.50 185 ILE A CA 1
ATOM 1472 C C . ILE A 1 185 ? 39.425 -1.030 -60.504 1.00 87.50 185 ILE A C 1
ATOM 1474 O O . ILE A 1 185 ? 38.482 -0.945 -59.721 1.00 87.50 185 ILE A O 1
ATOM 1478 N N . TYR A 1 186 ? 40.684 -0.815 -60.114 1.00 89.88 186 TYR A N 1
ATOM 1479 C CA . TYR A 1 186 ? 41.044 -0.490 -58.732 1.00 89.88 186 TYR A CA 1
ATOM 1480 C C . TYR A 1 186 ? 40.372 0.797 -58.246 1.00 89.88 186 TYR A C 1
ATOM 1482 O O . TYR A 1 186 ? 39.812 0.834 -57.151 1.00 89.88 186 TYR A O 1
ATOM 1490 N N . LEU A 1 187 ? 40.406 1.856 -59.064 1.00 89.88 187 LEU A N 1
ATOM 1491 C CA . LEU A 1 187 ? 39.747 3.112 -58.724 1.00 89.88 187 LEU A CA 1
ATOM 1492 C C . LEU A 1 187 ? 38.240 2.909 -58.602 1.00 89.88 187 LEU A C 1
ATOM 1494 O O . LEU A 1 187 ? 37.666 3.340 -57.610 1.00 89.88 187 LEU A O 1
ATOM 1498 N N . LYS A 1 188 ? 37.608 2.225 -59.558 1.00 92.31 188 LYS A N 1
ATOM 1499 C CA . LYS A 1 188 ? 36.171 1.949 -59.515 1.00 92.31 188 LYS A CA 1
ATOM 1500 C C . LYS A 1 188 ? 35.766 1.216 -58.232 1.00 92.31 188 LYS A C 1
ATOM 1502 O O . LYS A 1 188 ? 34.888 1.703 -57.532 1.00 92.31 188 LYS A O 1
ATOM 1507 N N . ASN A 1 189 ? 36.478 0.148 -57.874 1.00 93.06 189 ASN A N 1
ATOM 1508 C CA . ASN A 1 189 ? 36.224 -0.597 -56.639 1.00 93.06 189 ASN A CA 1
ATOM 1509 C C . ASN A 1 189 ? 36.377 0.294 -55.395 1.00 93.06 189 ASN A C 1
ATOM 1511 O O . ASN A 1 189 ? 35.516 0.291 -54.529 1.00 93.06 189 ASN A O 1
ATOM 1515 N N . MET A 1 190 ? 37.415 1.135 -55.339 1.00 93.94 190 MET A N 1
ATOM 1516 C CA . MET A 1 190 ? 37.600 2.109 -54.253 1.00 93.94 190 MET A CA 1
ATOM 1517 C C . MET A 1 190 ? 36.441 3.114 -54.133 1.00 93.94 190 MET A C 1
ATOM 1519 O O . MET A 1 190 ? 36.081 3.518 -53.027 1.00 93.94 190 MET A O 1
ATOM 1523 N N . TRP A 1 191 ? 35.880 3.567 -55.258 1.00 93.81 191 TRP A N 1
ATOM 1524 C CA . TRP A 1 191 ? 34.731 4.476 -55.263 1.00 93.81 191 TRP A CA 1
ATOM 1525 C C . TRP A 1 191 ? 33.448 3.779 -54.811 1.00 93.81 191 TRP A C 1
ATOM 1527 O O . TRP A 1 191 ? 32.675 4.391 -54.069 1.00 93.81 191 TRP A O 1
ATOM 1537 N N . ASP A 1 192 ? 33.254 2.528 -55.225 1.00 94.25 192 ASP A N 1
ATOM 1538 C CA . ASP A 1 192 ? 32.119 1.696 -54.827 1.00 94.25 192 ASP A CA 1
ATOM 1539 C C . ASP A 1 192 ? 32.188 1.379 -53.318 1.00 94.25 192 ASP A C 1
ATOM 1541 O O . ASP A 1 192 ? 31.229 1.659 -52.597 1.00 94.25 192 ASP A O 1
ATOM 1545 N N . ASP A 1 193 ? 33.354 0.978 -52.796 1.00 94.56 193 ASP A N 1
ATOM 1546 C CA . ASP A 1 193 ? 33.591 0.763 -51.357 1.00 94.56 193 ASP A CA 1
ATOM 1547 C C . ASP A 1 193 ? 33.315 2.041 -50.539 1.00 94.56 193 ASP A C 1
ATOM 1549 O O . ASP A 1 193 ? 32.682 2.021 -49.480 1.00 94.56 193 ASP A O 1
ATOM 1553 N N . ALA A 1 194 ? 33.766 3.198 -51.035 1.00 92.88 194 ALA A N 1
ATOM 1554 C CA . ALA A 1 194 ? 33.522 4.487 -50.389 1.00 92.88 194 ALA A CA 1
ATOM 1555 C C . ALA A 1 194 ? 32.054 4.943 -50.489 1.00 92.88 194 ALA A C 1
ATOM 1557 O O . ALA A 1 194 ? 31.610 5.785 -49.701 1.00 92.88 194 ALA A O 1
ATOM 1558 N N . ALA A 1 195 ? 31.295 4.464 -51.476 1.00 92.81 195 ALA A N 1
ATOM 1559 C CA . ALA A 1 195 ? 29.857 4.692 -51.561 1.00 92.81 195 ALA A CA 1
ATOM 1560 C C . ALA A 1 195 ? 29.110 3.820 -50.542 1.00 92.81 195 ALA A C 1
ATOM 1562 O O . ALA A 1 195 ? 28.313 4.362 -49.776 1.00 92.81 195 ALA A O 1
ATOM 1563 N N . GLU A 1 196 ? 29.451 2.534 -50.444 1.00 95.25 196 GLU A N 1
ATOM 1564 C CA . GLU A 1 196 ? 28.856 1.596 -49.484 1.00 95.25 196 GLU A CA 1
ATOM 1565 C C . GLU A 1 196 ? 29.109 2.032 -48.030 1.00 95.25 196 GLU A C 1
ATOM 1567 O O . GLU A 1 196 ? 28.190 2.076 -47.212 1.00 95.25 196 GLU A O 1
ATOM 1572 N N . GLN A 1 197 ? 30.325 2.492 -47.710 1.00 92.94 197 GLN A N 1
ATOM 1573 C CA . GLN A 1 197 ? 30.627 3.047 -46.384 1.00 92.94 197 GLN A CA 1
ATOM 1574 C C . GLN A 1 197 ? 29.803 4.299 -46.052 1.00 92.94 197 GLN A C 1
ATOM 1576 O O . GLN A 1 197 ? 29.434 4.512 -44.895 1.00 92.94 197 GLN A O 1
ATOM 1581 N N . ARG A 1 198 ? 29.514 5.147 -47.048 1.00 92.81 198 ARG A N 1
ATOM 1582 C CA . ARG A 1 198 ? 28.674 6.338 -46.850 1.00 92.81 198 ARG A CA 1
ATOM 1583 C C . ARG A 1 198 ? 27.217 5.961 -46.615 1.00 92.81 198 ARG A C 1
ATOM 1585 O O . ARG A 1 198 ? 26.581 6.578 -45.764 1.00 92.81 198 ARG A O 1
ATOM 1592 N N . GLU A 1 199 ? 26.708 4.967 -47.334 1.00 95.38 199 GLU A N 1
ATOM 1593 C CA . GLU A 1 199 ? 25.358 4.439 -47.132 1.00 95.38 199 GLU A CA 1
ATOM 1594 C C . GLU A 1 199 ? 25.215 3.818 -45.737 1.00 95.38 199 GLU A C 1
ATOM 1596 O O . GLU A 1 199 ? 24.349 4.240 -44.971 1.00 95.38 199 GLU A O 1
ATOM 1601 N N . ALA A 1 200 ? 26.158 2.963 -45.329 1.00 95.69 200 ALA A N 1
ATOM 1602 C CA . ALA A 1 200 ? 26.180 2.374 -43.990 1.00 95.69 200 ALA A CA 1
ATOM 1603 C C . ALA A 1 200 ? 26.242 3.433 -42.871 1.00 95.69 200 ALA A C 1
ATOM 1605 O O . ALA A 1 200 ? 25.549 3.320 -41.857 1.00 95.69 200 ALA A O 1
ATOM 1606 N N . ALA A 1 201 ? 27.035 4.496 -43.053 1.00 94.00 201 ALA A N 1
ATOM 1607 C CA . ALA A 1 201 ? 27.105 5.599 -42.096 1.00 94.00 201 ALA A CA 1
ATOM 1608 C C . ALA A 1 201 ? 25.786 6.389 -42.013 1.00 94.00 201 ALA A C 1
ATOM 1610 O O . ALA A 1 201 ? 25.376 6.795 -40.922 1.00 94.00 201 ALA A O 1
ATOM 1611 N N . MET A 1 202 ? 25.105 6.600 -43.146 1.00 93.81 202 MET A N 1
ATOM 1612 C CA . MET A 1 202 ? 23.781 7.224 -43.160 1.00 93.81 202 MET A CA 1
ATOM 1613 C C . MET A 1 202 ? 22.751 6.347 -42.450 1.00 93.81 202 MET A C 1
ATOM 1615 O O . MET A 1 202 ? 22.025 6.850 -41.591 1.00 93.81 202 MET A O 1
ATOM 1619 N N . ASP A 1 203 ? 22.728 5.045 -42.726 1.00 95.69 203 ASP A N 1
ATOM 1620 C CA . ASP A 1 203 ? 21.825 4.106 -42.062 1.00 95.69 203 ASP A CA 1
ATOM 1621 C C . ASP A 1 203 ? 22.044 4.100 -40.551 1.00 95.69 203 ASP A C 1
ATOM 1623 O O . ASP A 1 203 ? 21.089 4.277 -39.787 1.00 95.69 203 ASP A O 1
ATOM 1627 N N . GLN A 1 204 ? 23.300 4.027 -40.108 1.00 94.56 204 GLN A N 1
ATOM 1628 C CA . GLN A 1 204 ? 23.650 4.093 -38.693 1.00 94.56 204 GLN A CA 1
ATOM 1629 C C . GLN A 1 204 ? 23.187 5.411 -38.049 1.00 94.56 204 GLN A C 1
ATOM 1631 O O . GLN A 1 204 ? 22.602 5.402 -36.963 1.00 94.56 204 GLN A O 1
ATOM 1636 N N . ALA A 1 205 ? 23.365 6.550 -38.727 1.00 93.00 205 ALA A N 1
ATOM 1637 C CA . ALA A 1 205 ? 22.882 7.842 -38.243 1.00 93.00 205 ALA A CA 1
ATOM 1638 C C . ALA A 1 205 ? 21.347 7.884 -38.120 1.00 93.00 205 ALA A C 1
ATOM 1640 O O . ALA A 1 205 ? 20.816 8.456 -37.161 1.00 93.00 205 ALA A O 1
ATOM 1641 N N . THR A 1 206 ? 20.614 7.257 -39.048 1.00 94.25 206 THR A N 1
ATOM 1642 C CA . THR A 1 206 ? 19.148 7.172 -38.940 1.00 94.25 206 THR A CA 1
ATOM 1643 C C . THR A 1 206 ? 18.708 6.307 -37.764 1.00 94.25 206 THR A C 1
ATOM 1645 O O . THR A 1 206 ? 17.741 6.666 -37.090 1.00 94.25 206 THR A O 1
ATOM 1648 N N . VAL A 1 207 ? 19.413 5.206 -37.481 1.00 95.94 207 VAL A N 1
ATOM 1649 C CA . VAL A 1 207 ? 19.147 4.343 -36.321 1.00 95.94 207 VAL A CA 1
ATOM 1650 C C . VAL A 1 207 ? 19.380 5.112 -35.025 1.00 95.94 207 VAL A C 1
ATOM 1652 O O . VAL A 1 207 ? 18.448 5.228 -34.234 1.00 95.94 207 VAL A O 1
ATOM 1655 N N . TYR A 1 208 ? 20.539 5.762 -34.860 1.00 95.12 208 TYR A N 1
ATOM 1656 C CA . TYR A 1 208 ? 20.818 6.576 -33.670 1.00 95.12 208 TYR A CA 1
ATOM 1657 C C . TYR A 1 208 ? 19.769 7.663 -33.438 1.00 95.12 208 TYR A C 1
ATOM 1659 O O . TYR A 1 208 ? 19.344 7.891 -32.306 1.00 95.12 208 TYR A O 1
ATOM 1667 N N . LYS A 1 209 ? 19.306 8.323 -34.505 1.00 94.19 209 LYS A N 1
ATOM 1668 C CA . LYS A 1 209 ? 18.251 9.337 -34.400 1.00 94.19 209 LYS A CA 1
ATOM 1669 C C . LYS A 1 209 ? 16.925 8.740 -33.919 1.00 94.19 209 LYS A C 1
ATOM 1671 O O . LYS A 1 209 ? 16.242 9.363 -33.106 1.00 94.19 209 LYS A O 1
ATOM 1676 N N . ARG A 1 210 ? 16.546 7.555 -34.411 1.00 95.31 210 ARG A N 1
ATOM 1677 C CA . ARG A 1 210 ? 15.337 6.852 -33.948 1.00 95.31 210 ARG A CA 1
ATOM 1678 C C . ARG A 1 210 ? 15.472 6.440 -32.484 1.00 95.31 210 ARG A C 1
ATOM 1680 O O . ARG A 1 210 ? 14.573 6.738 -31.703 1.00 95.31 210 ARG A O 1
ATOM 1687 N N . ASP A 1 211 ? 16.594 5.836 -32.112 1.00 94.75 211 ASP A N 1
ATOM 1688 C CA . ASP A 1 211 ? 16.837 5.363 -30.747 1.00 94.75 211 ASP A CA 1
ATOM 1689 C C . ASP A 1 211 ? 16.843 6.519 -29.746 1.00 94.75 211 ASP A C 1
ATOM 1691 O O . ASP A 1 211 ? 16.196 6.439 -28.702 1.00 94.75 211 ASP A O 1
ATOM 1695 N N . MET A 1 212 ? 17.477 7.640 -30.097 1.00 94.38 212 MET A N 1
ATOM 1696 C CA . MET A 1 212 ? 17.467 8.847 -29.273 1.00 94.38 212 MET A CA 1
ATOM 1697 C C . MET A 1 212 ? 16.044 9.374 -29.049 1.00 94.38 212 MET A C 1
ATOM 1699 O O . MET A 1 212 ? 15.681 9.713 -27.925 1.00 94.38 212 MET A O 1
ATOM 1703 N N . ASN A 1 213 ? 15.204 9.396 -30.089 1.00 95.06 213 ASN A N 1
ATOM 1704 C CA . ASN A 1 213 ? 13.806 9.812 -29.948 1.00 95.06 213 ASN A CA 1
ATOM 1705 C C . ASN A 1 213 ? 13.021 8.879 -29.013 1.00 95.06 213 ASN A C 1
ATOM 1707 O O . ASN A 1 213 ? 12.234 9.358 -28.199 1.00 95.06 213 ASN A O 1
ATOM 1711 N N . VAL A 1 214 ? 13.252 7.565 -29.092 1.00 96.25 214 VAL A N 1
ATOM 1712 C CA . VAL A 1 214 ? 12.624 6.584 -28.191 1.00 96.25 214 VAL A CA 1
ATOM 1713 C C . VAL A 1 214 ? 13.082 6.798 -26.748 1.00 96.25 214 VAL A C 1
ATOM 1715 O O . VAL A 1 214 ? 12.261 6.753 -25.833 1.00 96.25 214 VAL A O 1
ATOM 1718 N N . VAL A 1 215 ? 14.373 7.056 -26.526 1.00 95.38 215 VAL A N 1
ATOM 1719 C CA . VAL A 1 215 ? 14.914 7.356 -25.192 1.00 95.38 215 VAL A CA 1
ATOM 1720 C C . VAL A 1 215 ? 14.299 8.637 -24.634 1.00 95.38 215 VAL A C 1
ATOM 1722 O O . VAL A 1 215 ? 13.833 8.631 -23.498 1.00 95.38 215 VAL A O 1
ATOM 1725 N N . MET A 1 216 ? 14.215 9.703 -25.432 1.00 93.12 216 MET A N 1
ATOM 1726 C CA . MET A 1 216 ? 13.585 10.964 -25.028 1.00 93.12 216 MET A CA 1
ATOM 1727 C C . MET A 1 216 ? 12.107 10.782 -24.660 1.00 93.12 216 MET A C 1
ATOM 1729 O O . MET A 1 216 ? 11.662 11.298 -23.638 1.00 93.12 216 MET A O 1
ATOM 1733 N N . GLN A 1 217 ? 11.353 10.008 -25.447 1.00 94.50 217 GLN A N 1
ATOM 1734 C CA . GLN A 1 217 ? 9.952 9.690 -25.145 1.00 94.50 217 GLN A CA 1
ATOM 1735 C C . GLN A 1 217 ? 9.813 8.899 -23.842 1.00 94.50 217 GLN A C 1
ATOM 1737 O O . GLN A 1 217 ? 8.971 9.230 -23.010 1.00 94.50 217 GLN A O 1
ATOM 1742 N N . LYS A 1 218 ? 10.658 7.882 -23.634 1.00 96.25 218 LYS A N 1
ATOM 1743 C CA . LYS A 1 218 ? 10.670 7.111 -22.385 1.00 96.25 218 LYS A CA 1
ATOM 1744 C C . LYS A 1 218 ? 11.040 7.974 -21.186 1.00 96.25 218 LYS A C 1
ATOM 1746 O O . LYS A 1 218 ? 10.424 7.829 -20.139 1.00 96.25 218 LYS A O 1
ATOM 1751 N N . ASN A 1 219 ? 12.009 8.876 -21.332 1.00 94.19 219 ASN A N 1
ATOM 1752 C CA . ASN A 1 219 ? 12.394 9.782 -20.256 1.00 94.19 219 ASN A CA 1
ATOM 1753 C C . ASN A 1 219 ? 11.239 10.715 -19.875 1.00 94.19 219 ASN A C 1
ATOM 1755 O O . ASN A 1 219 ? 10.939 10.865 -18.697 1.00 94.19 219 ASN A O 1
ATOM 1759 N N . HIS A 1 220 ? 10.531 11.258 -20.868 1.00 93.62 220 HIS A N 1
ATOM 1760 C CA . HIS A 1 220 ? 9.346 12.071 -20.615 1.00 93.62 220 HIS A CA 1
ATOM 1761 C C . HIS A 1 220 ? 8.230 11.278 -19.914 1.00 93.62 220 HIS A C 1
ATOM 1763 O O . HIS A 1 220 ? 7.604 11.783 -18.987 1.00 93.62 220 HIS A O 1
ATOM 1769 N N . GLN A 1 221 ? 8.016 10.015 -20.298 1.00 95.25 221 GLN A N 1
ATOM 1770 C CA . GLN A 1 221 ? 7.059 9.150 -19.607 1.00 95.25 221 GLN A CA 1
ATOM 1771 C C . GLN A 1 221 ? 7.462 8.904 -18.146 1.00 95.25 221 GLN A C 1
ATOM 1773 O O . GLN A 1 221 ? 6.628 9.011 -17.255 1.00 95.25 221 GLN A O 1
ATOM 1778 N N . LEU A 1 222 ? 8.745 8.642 -17.883 1.00 95.25 222 LEU A N 1
ATOM 1779 C CA . LEU A 1 222 ? 9.250 8.458 -16.520 1.00 95.25 222 LEU A CA 1
ATOM 1780 C C . LEU A 1 222 ? 9.099 9.722 -15.664 1.00 95.25 222 LEU A C 1
ATOM 1782 O O . LEU A 1 222 ? 8.846 9.620 -14.467 1.00 95.25 222 LEU A O 1
ATOM 1786 N N . GLU A 1 223 ? 9.246 10.912 -16.247 1.00 95.56 223 GLU A N 1
ATOM 1787 C CA . GLU A 1 223 ? 8.986 12.177 -15.550 1.00 95.56 223 GLU A CA 1
ATOM 1788 C C . GLU A 1 223 ? 7.516 12.299 -15.123 1.00 95.56 223 GLU A C 1
ATOM 1790 O O . GLU A 1 223 ? 7.246 12.692 -13.986 1.00 95.56 223 GLU A O 1
ATOM 1795 N N . ILE A 1 224 ? 6.579 11.912 -15.996 1.00 95.06 224 ILE A N 1
ATOM 1796 C CA . ILE A 1 224 ? 5.141 11.881 -15.688 1.00 95.06 224 ILE A CA 1
ATOM 1797 C C . ILE A 1 224 ? 4.863 10.879 -14.563 1.00 95.06 224 ILE A C 1
ATOM 1799 O O . ILE A 1 224 ? 4.273 11.246 -13.546 1.00 95.06 224 ILE A O 1
ATOM 1803 N N . ASP A 1 225 ? 5.347 9.644 -14.700 1.00 95.00 225 ASP A N 1
ATOM 1804 C CA . ASP A 1 225 ? 5.119 8.581 -13.718 1.00 95.00 225 ASP A CA 1
ATOM 1805 C C . ASP A 1 225 ? 5.695 8.961 -12.339 1.00 95.00 225 ASP A C 1
ATOM 1807 O O . ASP A 1 225 ? 5.058 8.753 -11.303 1.00 95.00 225 ASP A O 1
ATOM 1811 N N . ASN A 1 226 ? 6.876 9.589 -12.306 1.00 93.06 226 ASN A N 1
ATOM 1812 C CA . ASN A 1 226 ? 7.483 10.091 -11.072 1.00 93.06 226 ASN A CA 1
ATOM 1813 C C . ASN A 1 226 ? 6.645 11.193 -10.412 1.00 93.06 226 ASN A C 1
ATOM 1815 O O . ASN A 1 226 ? 6.512 11.206 -9.185 1.00 93.06 226 ASN A O 1
ATOM 1819 N N . ALA A 1 227 ? 6.072 12.109 -11.198 1.00 94.94 227 ALA A N 1
ATOM 1820 C CA . ALA A 1 227 ? 5.197 13.154 -10.676 1.00 94.94 227 ALA A CA 1
ATOM 1821 C C . ALA A 1 227 ? 3.906 12.563 -10.083 1.00 94.94 227 ALA A C 1
ATOM 1823 O O . ALA A 1 227 ? 3.508 12.939 -8.978 1.00 94.94 227 ALA A O 1
ATOM 1824 N N . GLU A 1 228 ? 3.294 11.584 -10.756 1.00 96.75 228 GLU A N 1
ATOM 1825 C CA . GLU A 1 228 ? 2.115 10.883 -10.238 1.00 96.75 228 GLU A CA 1
ATOM 1826 C C . GLU A 1 228 ? 2.412 10.129 -8.937 1.00 96.75 228 GLU A C 1
ATOM 1828 O O . GLU A 1 228 ? 1.623 10.175 -7.987 1.00 96.75 228 GLU A O 1
ATOM 1833 N N . LEU A 1 229 ? 3.553 9.437 -8.865 1.00 94.88 229 LEU A N 1
ATOM 1834 C CA . LEU A 1 229 ? 3.971 8.727 -7.658 1.00 94.88 229 LEU A CA 1
ATOM 1835 C C . LEU A 1 229 ? 4.213 9.687 -6.491 1.00 94.88 229 LEU A C 1
ATOM 1837 O O . LEU A 1 229 ? 3.786 9.401 -5.369 1.00 94.88 229 LEU A O 1
ATOM 1841 N N . ALA A 1 230 ? 4.845 10.836 -6.744 1.00 95.69 230 ALA A N 1
ATOM 1842 C CA . ALA A 1 230 ? 5.042 11.868 -5.732 1.00 95.69 230 ALA A CA 1
ATOM 1843 C C . ALA A 1 230 ? 3.701 12.401 -5.199 1.00 95.69 230 ALA A C 1
ATOM 1845 O O . ALA A 1 230 ? 3.530 12.545 -3.986 1.00 95.69 230 ALA A O 1
ATOM 1846 N N . GLU A 1 231 ? 2.722 12.620 -6.078 1.00 95.81 231 GLU A N 1
ATOM 1847 C CA . GLU A 1 231 ? 1.392 13.075 -5.677 1.00 95.81 231 GLU A CA 1
ATOM 1848 C C . GLU A 1 231 ? 0.646 12.019 -4.843 1.00 95.81 231 GLU A C 1
ATOM 1850 O O . GLU A 1 231 ? 0.075 12.332 -3.794 1.00 95.81 231 GLU A O 1
ATOM 1855 N N . ARG A 1 232 ? 0.691 10.742 -5.251 1.00 94.31 232 ARG A N 1
ATOM 1856 C CA . ARG A 1 232 ? 0.094 9.631 -4.484 1.00 94.31 232 ARG A CA 1
ATOM 1857 C C . ARG A 1 232 ? 0.721 9.489 -3.101 1.00 94.31 232 ARG A C 1
ATOM 1859 O O . ARG A 1 232 ? 0.001 9.264 -2.123 1.00 94.31 232 ARG A O 1
ATOM 1866 N N . LEU A 1 233 ? 2.042 9.638 -3.005 1.00 95.25 233 LEU A N 1
ATOM 1867 C CA . LEU A 1 233 ? 2.758 9.607 -1.734 1.00 95.25 233 LEU A CA 1
ATOM 1868 C C . LEU A 1 233 ? 2.258 10.716 -0.799 1.00 95.25 233 LEU A C 1
ATOM 1870 O O . LEU A 1 233 ? 2.000 10.462 0.377 1.00 95.25 233 LEU A O 1
ATOM 1874 N N . GLU A 1 234 ? 2.097 11.933 -1.314 1.00 95.81 234 GLU A N 1
ATOM 1875 C CA . GLU A 1 234 ? 1.690 13.079 -0.503 1.00 95.81 234 GLU A CA 1
ATOM 1876 C C . GLU A 1 234 ? 0.232 12.987 -0.034 1.00 95.81 234 GLU A C 1
ATOM 1878 O O . GLU A 1 234 ? -0.069 13.276 1.130 1.00 95.81 234 GLU A O 1
ATOM 1883 N N . ARG A 1 235 ? -0.665 12.476 -0.889 1.00 94.69 235 ARG A N 1
ATOM 1884 C CA . ARG A 1 235 ? -2.040 12.127 -0.491 1.00 94.69 235 ARG A CA 1
ATOM 1885 C C . ARG A 1 235 ? -2.042 11.086 0.629 1.00 94.69 235 ARG A C 1
ATOM 1887 O O . ARG A 1 235 ? -2.649 11.310 1.670 1.00 94.69 235 ARG A O 1
ATOM 1894 N N . THR A 1 236 ? -1.270 10.010 0.474 1.00 94.62 236 THR A N 1
ATOM 1895 C CA . THR A 1 236 ? -1.188 8.932 1.476 1.00 94.62 236 THR A CA 1
ATOM 1896 C C . THR A 1 236 ? -0.670 9.440 2.824 1.00 94.62 236 THR A C 1
ATOM 1898 O O . THR A 1 236 ? -1.193 9.072 3.875 1.00 94.62 236 THR A O 1
ATOM 1901 N N . LYS A 1 237 ? 0.337 10.325 2.824 1.00 96.25 237 LYS A N 1
ATOM 1902 C CA . LYS A 1 237 ? 0.825 10.965 4.056 1.00 96.25 237 LYS A CA 1
ATOM 1903 C C . LYS A 1 237 ? -0.247 11.827 4.722 1.00 96.25 237 LYS A C 1
ATOM 1905 O O . LYS A 1 237 ? -0.392 11.774 5.943 1.00 96.25 237 LYS A O 1
ATOM 1910 N N . SER A 1 238 ? -0.988 12.603 3.934 1.00 93.06 238 SER A N 1
ATOM 1911 C CA . SER A 1 238 ? -2.068 13.467 4.427 1.00 93.06 238 SER A CA 1
ATOM 1912 C C . SER A 1 238 ? -3.214 12.651 5.038 1.00 93.06 238 SER A C 1
ATOM 1914 O O . SER A 1 238 ? -3.717 12.982 6.117 1.00 93.06 238 SER A O 1
ATOM 1916 N N . ASP A 1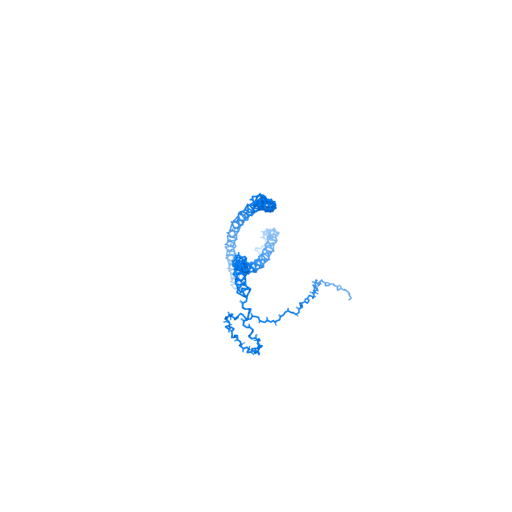 239 ? -3.567 11.531 4.409 1.00 95.38 239 ASP A N 1
ATOM 1917 C CA . ASP A 1 239 ? -4.581 10.604 4.913 1.00 95.38 239 ASP A CA 1
ATOM 1918 C C . ASP A 1 239 ? -4.125 9.930 6.209 1.00 95.38 239 ASP A C 1
ATOM 1920 O O . ASP A 1 239 ? -4.861 9.918 7.198 1.00 95.38 239 ASP A O 1
ATOM 1924 N N . ALA A 1 240 ? -2.881 9.444 6.253 1.00 95.12 240 ALA A N 1
ATOM 1925 C CA . ALA A 1 240 ? -2.297 8.853 7.455 1.00 95.12 240 ALA A CA 1
ATOM 1926 C C . ALA A 1 240 ? -2.242 9.856 8.620 1.00 95.12 240 ALA A C 1
ATOM 1928 O O . ALA A 1 240 ? -2.515 9.502 9.771 1.00 95.12 240 ALA A O 1
ATOM 1929 N N . PHE A 1 241 ? -1.933 11.124 8.336 1.00 95.75 241 PHE A N 1
ATOM 1930 C CA . PHE A 1 241 ? -1.954 12.184 9.340 1.00 95.75 241 PHE A CA 1
ATOM 1931 C C . PHE A 1 241 ? -3.371 12.420 9.878 1.00 95.75 241 PHE A C 1
ATOM 1933 O O . PHE A 1 241 ? -3.578 12.440 11.092 1.00 95.75 241 PHE A O 1
ATOM 1940 N N . THR A 1 242 ? -4.360 12.519 8.989 1.00 95.00 242 THR A N 1
ATOM 1941 C CA . THR A 1 242 ? -5.775 12.669 9.362 1.00 95.00 242 THR A CA 1
ATOM 1942 C C . THR A 1 242 ? -6.261 11.496 10.216 1.00 95.00 242 THR A C 1
ATOM 1944 O O . THR A 1 242 ? -6.879 11.696 11.265 1.00 95.00 242 THR A O 1
ATOM 1947 N N . GLN A 1 243 ? -5.936 10.264 9.820 1.00 95.44 243 GLN A N 1
ATOM 1948 C CA . GLN A 1 243 ? -6.259 9.059 10.585 1.00 95.44 243 GLN A CA 1
ATOM 1949 C C . GLN A 1 243 ? -5.630 9.081 11.978 1.00 95.44 243 GLN A C 1
ATOM 1951 O O . GLN A 1 243 ? -6.312 8.785 12.958 1.00 95.44 243 GLN A O 1
ATOM 1956 N N . LYS A 1 244 ? -4.363 9.494 12.093 1.00 96.94 244 LYS A N 1
ATOM 1957 C CA . LYS A 1 244 ? -3.677 9.622 13.384 1.00 96.94 244 LYS A CA 1
ATOM 1958 C C . LYS A 1 244 ? -4.389 10.606 14.316 1.00 96.94 244 LYS A C 1
ATOM 1960 O O . LYS A 1 244 ? -4.596 10.287 15.484 1.00 96.94 244 LYS A O 1
ATOM 1965 N N . VAL A 1 245 ? -4.797 11.770 13.808 1.00 96.75 245 VAL A N 1
ATOM 1966 C CA . VAL A 1 245 ? -5.538 12.774 14.595 1.00 96.75 245 VAL A CA 1
ATOM 1967 C C . VAL A 1 245 ? -6.893 12.224 15.056 1.00 96.75 245 VAL A C 1
ATOM 1969 O O . VAL A 1 245 ? -7.278 12.400 16.214 1.00 96.75 245 VAL A O 1
ATOM 1972 N N . ASN A 1 246 ? -7.605 11.514 14.179 1.00 96.38 246 ASN A N 1
ATOM 1973 C CA . ASN A 1 246 ? -8.884 10.891 14.519 1.00 96.38 246 ASN A CA 1
ATOM 1974 C C . ASN A 1 246 ? -8.732 9.793 15.583 1.00 96.38 246 ASN A C 1
ATOM 1976 O O . ASN A 1 246 ? -9.531 9.743 16.519 1.00 96.38 246 ASN A O 1
ATOM 1980 N N . LEU A 1 247 ? -7.693 8.959 15.479 1.00 96.12 247 LEU A N 1
ATOM 1981 C CA . LEU A 1 247 ? -7.377 7.932 16.475 1.00 96.12 247 LEU A CA 1
ATOM 1982 C C . LEU A 1 247 ? -7.035 8.546 17.834 1.00 96.12 247 LEU A C 1
ATOM 1984 O O . LEU A 1 247 ? -7.569 8.103 18.846 1.00 96.12 247 LEU A O 1
ATOM 1988 N N . GLU A 1 248 ? -6.225 9.607 17.869 1.00 96.94 248 GLU A N 1
ATOM 1989 C CA . GLU A 1 248 ? -5.902 10.309 19.117 1.00 96.94 248 GLU A CA 1
ATOM 1990 C C . GLU A 1 248 ? -7.165 10.883 19.784 1.00 96.94 248 GLU A C 1
ATOM 1992 O O . GLU A 1 248 ? -7.334 10.811 21.005 1.00 96.94 248 GLU A O 1
ATOM 1997 N N . LYS A 1 249 ? -8.091 11.432 18.988 1.00 97.38 249 LYS A N 1
ATOM 1998 C CA . LYS A 1 249 ? -9.378 11.927 19.490 1.00 97.38 249 LYS A CA 1
ATOM 1999 C C . LYS A 1 249 ? -10.237 10.793 20.059 1.00 97.38 249 LYS A C 1
ATOM 2001 O O . LYS A 1 249 ? -10.793 10.951 21.146 1.00 97.38 249 LYS A O 1
ATOM 2006 N N . ALA A 1 250 ? -10.326 9.665 19.357 1.00 95.56 250 ALA A N 1
ATOM 2007 C CA . ALA A 1 250 ? -11.071 8.492 19.811 1.00 95.56 250 ALA A CA 1
ATOM 2008 C C . ALA A 1 250 ? -10.479 7.899 21.102 1.00 95.56 250 ALA A C 1
ATOM 2010 O O . ALA A 1 250 ? -11.221 7.559 22.021 1.00 95.56 250 ALA A O 1
ATOM 2011 N N . GLU A 1 251 ? -9.151 7.849 21.220 1.00 96.81 251 GLU A N 1
ATOM 2012 C CA . GLU A 1 251 ? -8.461 7.370 22.420 1.00 96.81 251 GLU A CA 1
ATOM 2013 C C . GLU A 1 251 ? -8.753 8.260 23.639 1.00 96.81 251 GLU A C 1
ATOM 2015 O O . GLU A 1 251 ? -9.046 7.763 24.730 1.00 96.81 251 GLU A O 1
ATOM 2020 N N . LYS A 1 252 ? -8.720 9.589 23.461 1.00 97.31 252 LYS A N 1
ATOM 2021 C CA . LYS A 1 252 ? -9.072 10.545 24.524 1.00 97.31 252 LYS A CA 1
ATOM 2022 C C . LYS A 1 252 ? -10.518 10.372 24.987 1.00 97.31 252 LYS A C 1
ATOM 2024 O O . LYS A 1 252 ? -10.766 10.396 26.193 1.00 97.31 252 LYS A O 1
ATOM 2029 N N . GLU A 1 253 ? -11.451 10.169 24.059 1.00 97.31 253 GLU A N 1
ATOM 2030 C CA . GLU A 1 253 ? -12.858 9.935 24.396 1.00 97.31 253 GLU A CA 1
ATOM 2031 C C . GLU A 1 253 ? -13.048 8.595 25.117 1.00 97.31 253 GLU A C 1
ATOM 2033 O O . GLU A 1 253 ? -13.706 8.547 26.154 1.00 97.31 253 GLU A O 1
ATOM 2038 N N . SER A 1 254 ? -12.385 7.530 24.660 1.00 95.81 254 SER A N 1
ATOM 2039 C CA . SER A 1 254 ? -12.399 6.226 25.335 1.00 95.81 254 SER A CA 1
ATOM 2040 C C . SER A 1 254 ? -11.925 6.335 26.786 1.00 95.81 254 SER A C 1
ATOM 2042 O O . SER A 1 254 ? -12.599 5.856 27.695 1.00 95.81 254 SER A O 1
ATOM 2044 N N . LYS A 1 255 ? -10.810 7.035 27.032 1.00 97.25 255 LYS A N 1
ATOM 2045 C CA . LYS A 1 255 ? -10.289 7.279 28.390 1.00 97.25 255 LYS A CA 1
ATOM 2046 C C . LYS A 1 255 ? -11.260 8.085 29.254 1.00 97.25 255 LYS A C 1
ATOM 2048 O O . LYS A 1 255 ? -11.342 7.873 30.462 1.00 97.25 255 LYS A O 1
ATOM 2053 N N . ARG A 1 256 ? -11.990 9.034 28.662 1.00 96.50 256 ARG A N 1
ATOM 2054 C CA . ARG A 1 256 ? -13.016 9.811 29.370 1.00 96.50 256 ARG A CA 1
ATOM 2055 C C . ARG A 1 256 ? -14.197 8.927 29.771 1.00 96.50 256 ARG A C 1
ATOM 2057 O O . ARG A 1 256 ? -14.645 9.015 30.912 1.00 96.50 256 ARG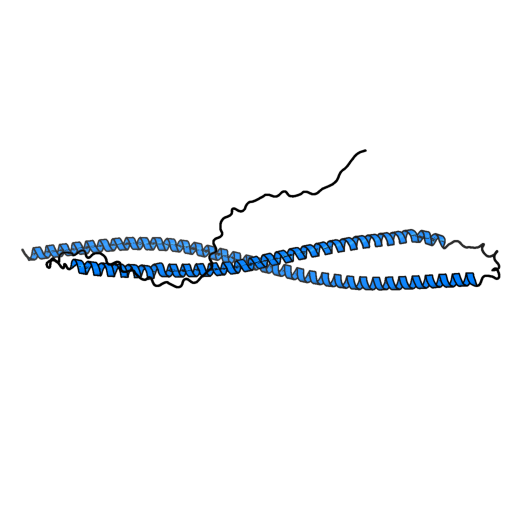 A O 1
ATOM 2064 N N . LEU A 1 257 ? -14.667 8.081 28.857 1.00 95.12 257 LEU A N 1
ATOM 2065 C CA . LEU A 1 257 ? -15.754 7.137 29.113 1.00 95.12 257 LEU A CA 1
ATOM 2066 C C . LEU A 1 257 ? -15.367 6.098 30.166 1.00 95.12 257 LEU A C 1
ATOM 2068 O O . LEU A 1 257 ? -16.172 5.803 31.043 1.00 95.12 257 LEU A O 1
ATOM 2072 N N . GLU A 1 258 ? -14.131 5.603 30.136 1.00 95.69 258 GLU A N 1
ATOM 2073 C CA . GLU A 1 258 ? -13.610 4.674 31.141 1.00 95.69 258 GLU A CA 1
ATOM 2074 C C . GLU A 1 258 ? -13.670 5.279 32.551 1.00 95.69 258 GLU A C 1
ATOM 2076 O O . GLU A 1 258 ? -14.235 4.671 33.458 1.00 95.69 258 GLU A O 1
ATOM 2081 N N . ARG A 1 259 ? -13.207 6.527 32.718 1.00 95.88 259 ARG A N 1
ATOM 2082 C CA . ARG A 1 259 ? -13.329 7.267 33.989 1.00 95.88 259 ARG A CA 1
ATOM 2083 C C . ARG A 1 259 ? -14.784 7.522 34.388 1.00 95.88 259 ARG A C 1
ATOM 2085 O O . ARG A 1 259 ? -15.121 7.466 35.565 1.00 95.88 259 ARG A O 1
ATOM 2092 N N . GLY A 1 260 ? -15.657 7.824 33.427 1.00 95.81 260 GLY A N 1
ATOM 2093 C CA . GLY A 1 260 ? -17.089 7.975 33.698 1.00 95.81 260 GLY A CA 1
ATOM 2094 C C . GLY A 1 260 ? -17.709 6.676 34.219 1.00 95.81 260 GLY A C 1
ATOM 2095 O O . GLY A 1 260 ? -18.490 6.692 35.166 1.00 95.81 260 GLY A O 1
ATOM 2096 N N . ASN A 1 261 ? -17.309 5.540 33.649 1.00 95.69 261 ASN A N 1
ATOM 2097 C CA . ASN A 1 261 ? -17.799 4.226 34.042 1.00 95.69 261 ASN A CA 1
ATOM 2098 C C . ASN A 1 261 ? -17.328 3.823 35.449 1.00 95.69 261 ASN A C 1
ATOM 2100 O O . ASN A 1 261 ? -18.107 3.251 36.209 1.00 95.69 261 ASN A O 1
ATOM 2104 N N . THR A 1 262 ? -16.089 4.156 35.834 1.00 95.88 262 THR A N 1
ATOM 2105 C CA . THR A 1 262 ? -15.611 3.902 37.205 1.00 95.88 262 THR A CA 1
ATOM 2106 C C . THR A 1 262 ? -16.414 4.694 38.234 1.00 95.88 262 THR A C 1
ATOM 2108 O O . THR A 1 262 ? -16.857 4.114 39.221 1.00 95.88 262 THR A O 1
ATOM 2111 N N . VAL A 1 263 ? -16.697 5.975 37.967 1.00 96.81 263 VAL A N 1
ATOM 2112 C CA . VAL A 1 263 ? -17.528 6.816 38.853 1.00 96.81 263 VAL A CA 1
ATOM 2113 C C . VAL A 1 263 ? -18.944 6.250 38.988 1.00 96.81 263 VAL A C 1
ATOM 2115 O O . VAL A 1 263 ? -19.460 6.133 40.096 1.00 96.81 263 VAL A O 1
ATOM 2118 N N . LEU A 1 264 ? -19.563 5.837 37.878 1.00 95.88 264 LEU A N 1
ATOM 2119 C CA . LEU A 1 264 ? -20.894 5.223 37.909 1.00 95.88 264 LEU A CA 1
ATOM 2120 C C . LEU A 1 264 ? -20.912 3.899 38.683 1.00 95.88 264 LEU A C 1
ATOM 2122 O O . LEU A 1 264 ? -21.902 3.591 39.347 1.00 95.88 264 LEU A O 1
ATOM 2126 N N . MET A 1 265 ? -19.842 3.102 38.617 1.00 95.31 265 MET A N 1
ATOM 2127 C CA . MET A 1 265 ? -19.730 1.889 39.430 1.00 95.31 265 MET A CA 1
ATOM 2128 C C . MET A 1 265 ? -19.649 2.206 40.925 1.00 95.31 265 MET A C 1
ATOM 2130 O O . MET A 1 265 ? -20.378 1.587 41.699 1.00 95.31 265 MET A O 1
ATOM 2134 N N . GLU A 1 266 ? -18.832 3.186 41.318 1.00 96.88 266 GLU A N 1
ATOM 2135 C CA . GLU A 1 266 ? -18.727 3.639 42.710 1.00 96.88 266 GLU A CA 1
ATOM 2136 C C . GLU A 1 266 ? -20.073 4.156 43.240 1.00 96.88 266 GLU A C 1
ATOM 2138 O O . GLU A 1 266 ? -20.509 3.772 44.327 1.00 96.88 266 GLU A O 1
ATOM 2143 N N . GLU A 1 267 ? -20.783 4.970 42.454 1.00 96.62 267 GLU A N 1
ATOM 2144 C CA . GLU A 1 267 ? -22.110 5.480 42.811 1.00 96.62 267 GLU A CA 1
ATOM 2145 C C . GLU A 1 267 ? -23.141 4.350 42.934 1.00 96.62 267 GLU A C 1
ATOM 2147 O O . GLU A 1 267 ? -23.918 4.308 43.891 1.00 96.62 267 GLU A O 1
ATOM 2152 N N . LYS A 1 268 ? -23.113 3.376 42.016 1.00 97.56 268 LYS A N 1
ATOM 2153 C CA . LYS A 1 268 ? -23.982 2.194 42.080 1.00 97.56 268 LYS A CA 1
ATOM 2154 C C . LYS A 1 268 ? -23.751 1.394 43.362 1.00 97.56 268 LYS A C 1
ATOM 2156 O O . LYS A 1 268 ? -24.717 0.929 43.969 1.00 97.56 268 LYS A O 1
ATOM 2161 N N . ASP A 1 269 ? -22.500 1.209 43.768 1.00 97.06 269 ASP A N 1
ATOM 2162 C CA . ASP A 1 269 ? -22.174 0.464 44.983 1.00 97.06 269 ASP A CA 1
ATOM 2163 C C . ASP A 1 269 ? -22.530 1.256 46.249 1.00 97.06 269 ASP A C 1
ATOM 2165 O O . ASP A 1 269 ? -23.079 0.678 47.190 1.00 97.06 269 ASP A O 1
ATOM 2169 N N . LYS A 1 270 ? -22.374 2.585 46.239 1.00 97.94 270 LYS A N 1
ATOM 2170 C CA . LYS A 1 270 ? -22.888 3.461 47.302 1.00 97.94 270 LYS A CA 1
ATOM 2171 C C . LYS A 1 270 ? -24.408 3.342 47.458 1.00 97.94 270 LYS A C 1
ATOM 2173 O O . LYS A 1 270 ? -24.892 3.097 48.561 1.00 97.94 270 LYS A O 1
ATOM 2178 N N . LEU A 1 271 ? -25.163 3.428 46.361 1.00 96.44 271 LEU A N 1
ATOM 2179 C CA . LEU A 1 271 ? -26.624 3.279 46.380 1.00 96.44 271 LEU A CA 1
ATOM 2180 C C . LEU A 1 271 ? -27.062 1.886 46.853 1.00 96.44 271 LEU A C 1
ATOM 2182 O O . LEU A 1 271 ? -28.091 1.748 47.514 1.00 96.44 271 LEU A O 1
ATOM 2186 N N . ARG A 1 272 ? -26.291 0.835 46.547 1.00 97.12 272 ARG A N 1
ATOM 2187 C CA . ARG A 1 272 ? -26.541 -0.516 47.079 1.00 97.12 272 ARG A CA 1
ATOM 2188 C C . ARG A 1 272 ? -26.385 -0.570 48.597 1.00 97.12 272 ARG A C 1
ATOM 2190 O O . ARG A 1 272 ? -27.220 -1.195 49.248 1.00 97.12 272 ARG A O 1
ATOM 2197 N N . MET A 1 273 ? -25.361 0.084 49.142 1.00 96.69 273 MET A N 1
ATOM 2198 C CA . MET A 1 273 ? -25.148 0.183 50.589 1.00 96.69 273 MET A CA 1
ATOM 2199 C C . MET A 1 273 ? -26.275 0.972 51.267 1.00 96.69 273 MET A C 1
ATOM 2201 O O . MET A 1 273 ? -26.892 0.463 52.200 1.00 96.69 273 MET A O 1
ATOM 2205 N N . GLU A 1 274 ? -26.623 2.152 50.745 1.00 96.56 274 GLU A N 1
ATOM 2206 C CA . GLU A 1 274 ? -27.734 2.969 51.263 1.00 96.56 274 GLU A CA 1
ATOM 2207 C C . GLU A 1 274 ? -29.067 2.206 51.223 1.00 96.56 274 GLU A C 1
ATOM 2209 O O . GLU A 1 274 ? -29.834 2.215 52.187 1.00 96.56 274 GLU A O 1
ATOM 2214 N N . LYS A 1 275 ? -29.329 1.468 50.135 1.00 96.94 275 LYS A N 1
ATOM 2215 C CA . LYS A 1 275 ? -30.511 0.607 50.025 1.00 96.94 275 LYS A CA 1
ATOM 2216 C C . LYS A 1 275 ? -30.530 -0.477 51.107 1.00 96.94 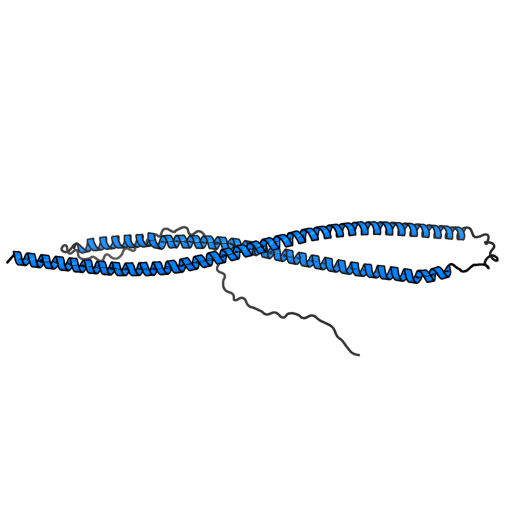275 LYS A C 1
ATOM 2218 O O . LYS A 1 275 ? -31.584 -0.715 51.692 1.00 96.94 275 LYS A O 1
ATOM 2223 N N . ALA A 1 276 ? -29.402 -1.135 51.373 1.00 96.81 276 ALA A N 1
ATOM 2224 C CA . ALA A 1 276 ? -29.314 -2.162 52.412 1.00 96.81 276 ALA A CA 1
ATOM 2225 C C . ALA A 1 276 ? -29.560 -1.581 53.816 1.00 96.81 276 ALA A C 1
ATOM 2227 O O . ALA A 1 276 ? -30.265 -2.189 54.623 1.00 96.81 276 ALA A O 1
ATOM 2228 N N . GLU A 1 277 ? -29.047 -0.381 54.098 1.00 96.88 277 GLU A N 1
ATOM 2229 C CA . GLU A 1 277 ? -29.309 0.320 55.359 1.00 96.88 277 GLU A CA 1
ATOM 2230 C C . GLU A 1 277 ? -30.784 0.692 55.533 1.00 96.88 277 GLU A C 1
ATOM 2232 O O . GLU A 1 277 ? -31.335 0.533 56.625 1.00 96.88 277 GLU A O 1
ATOM 2237 N N . LEU A 1 278 ? -31.438 1.171 54.469 1.00 95.75 278 LEU A N 1
ATOM 2238 C CA . LEU A 1 278 ? -32.867 1.487 54.495 1.00 95.75 278 LEU A CA 1
ATOM 2239 C C . LEU A 1 278 ? -33.721 0.240 54.737 1.00 95.75 278 LEU A C 1
ATOM 2241 O O . LEU A 1 278 ? -34.648 0.304 55.541 1.00 95.75 278 LEU A O 1
ATOM 2245 N N . ILE A 1 279 ? -33.385 -0.890 54.106 1.00 96.25 279 ILE A N 1
ATOM 2246 C CA . ILE A 1 279 ? -34.059 -2.176 54.348 1.00 96.25 279 ILE A CA 1
ATOM 2247 C C . ILE A 1 279 ? -33.928 -2.573 55.822 1.00 96.25 279 ILE A C 1
ATOM 2249 O O . ILE A 1 279 ? -34.931 -2.858 56.467 1.00 96.25 279 ILE A O 1
ATOM 2253 N N . LYS A 1 280 ? -32.722 -2.490 56.395 1.00 95.94 280 LYS A N 1
ATOM 2254 C CA . LYS A 1 280 ? -32.496 -2.812 57.810 1.00 95.94 280 LYS A CA 1
ATOM 2255 C C . LYS A 1 280 ? -33.303 -1.910 58.753 1.00 95.94 280 LYS A C 1
ATOM 2257 O O . LYS A 1 280 ? -33.855 -2.391 59.738 1.00 95.94 280 LYS A O 1
ATOM 2262 N N . LYS A 1 281 ? -33.387 -0.605 58.463 1.00 95.06 281 LYS A N 1
ATOM 2263 C CA . LYS A 1 281 ? -34.217 0.337 59.240 1.00 95.06 281 LYS A CA 1
ATOM 2264 C C . LYS A 1 281 ? -35.702 -0.015 59.152 1.00 95.06 281 LYS A C 1
ATOM 2266 O O . LYS A 1 281 ? -36.385 0.013 60.177 1.00 95.06 281 LYS A O 1
ATOM 2271 N N . LEU A 1 282 ? -36.181 -0.373 57.960 1.00 94.12 282 LEU A N 1
ATOM 2272 C CA . LEU A 1 282 ? -37.557 -0.816 57.746 1.00 94.12 282 LEU A CA 1
ATOM 2273 C C . LEU A 1 282 ? -37.868 -2.050 58.609 1.00 94.12 282 LEU A C 1
ATOM 2275 O O . LEU A 1 282 ? -38.790 -1.994 59.418 1.00 94.12 282 LEU A O 1
ATOM 2279 N N . GLU A 1 283 ? -37.031 -3.090 58.543 1.00 93.38 283 GLU A N 1
ATOM 2280 C CA . GLU A 1 283 ? -37.174 -4.322 59.338 1.00 93.38 283 GLU A CA 1
ATOM 2281 C C . GLU A 1 283 ? -37.195 -4.050 60.852 1.00 93.38 283 GLU A C 1
ATOM 2283 O O . GLU A 1 283 ? -38.002 -4.632 61.583 1.00 93.38 283 GLU A O 1
ATOM 2288 N N . THR A 1 284 ? -36.344 -3.137 61.343 1.00 94.31 284 THR A N 1
ATOM 2289 C CA . THR A 1 284 ? -36.368 -2.740 62.761 1.00 94.31 284 THR A CA 1
ATOM 2290 C C . THR A 1 284 ? -37.652 -2.004 63.135 1.00 94.31 284 THR A C 1
ATOM 2292 O O . THR A 1 284 ? -38.248 -2.320 64.158 1.00 94.31 284 THR A O 1
ATOM 2295 N N . SER A 1 285 ? -38.128 -1.083 62.289 1.00 91.81 285 SER A N 1
ATOM 2296 C CA . SER A 1 285 ? -39.364 -0.339 62.554 1.00 91.81 285 SER A CA 1
ATOM 2297 C C . SER A 1 285 ? -40.609 -1.229 62.510 1.00 91.81 285 SER A C 1
ATOM 2299 O O . SER A 1 285 ? -41.498 -1.077 63.344 1.00 91.81 285 SER A O 1
ATOM 2301 N N . GLU A 1 286 ? -40.656 -2.203 61.596 1.00 92.44 286 GLU A N 1
ATOM 2302 C CA . GLU A 1 286 ? -41.709 -3.221 61.553 1.00 92.44 286 GLU A CA 1
ATOM 2303 C C . GLU A 1 286 ? -41.670 -4.111 62.799 1.00 92.44 286 GLU A C 1
ATOM 2305 O O . GLU A 1 286 ? -42.710 -4.350 63.414 1.00 92.44 286 GLU A O 1
ATOM 2310 N N . SER A 1 287 ? -40.478 -4.546 63.222 1.00 90.25 287 SER A N 1
ATOM 2311 C CA . SER A 1 287 ? -40.305 -5.341 64.446 1.00 90.25 287 SER A CA 1
ATOM 2312 C C . SER A 1 287 ? -40.769 -4.588 65.697 1.00 90.25 287 SER A C 1
ATOM 2314 O O . SER A 1 287 ? -41.456 -5.162 66.547 1.00 90.25 287 SER A O 1
ATOM 2316 N N . ASP A 1 288 ? -40.437 -3.300 65.804 1.00 90.19 288 ASP A N 1
ATOM 2317 C CA . ASP A 1 288 ? -40.858 -2.446 66.917 1.00 90.19 288 ASP A CA 1
ATOM 2318 C C . ASP A 1 288 ? -42.372 -2.198 66.899 1.00 90.19 288 ASP A C 1
ATOM 2320 O O . ASP A 1 288 ? -43.026 -2.293 67.939 1.00 90.19 288 ASP A O 1
ATOM 2324 N N . ALA A 1 289 ? -42.958 -1.966 65.721 1.00 89.44 289 ALA A N 1
ATOM 2325 C CA . ALA A 1 289 ? -44.404 -1.822 65.566 1.00 89.44 289 ALA A CA 1
ATOM 2326 C C . ALA A 1 289 ? -45.160 -3.105 65.957 1.00 89.44 289 ALA A C 1
ATOM 2328 O O . ALA A 1 289 ? -46.220 -3.033 66.582 1.00 89.44 289 ALA A O 1
ATOM 2329 N N . ILE A 1 290 ? -44.620 -4.285 65.626 1.00 88.38 290 ILE A N 1
ATOM 2330 C CA . ILE A 1 290 ? -45.185 -5.578 66.044 1.00 88.38 290 ILE A CA 1
ATOM 2331 C C . ILE A 1 290 ? -45.123 -5.725 67.567 1.00 88.38 290 ILE A C 1
ATOM 2333 O O . ILE A 1 290 ? -46.128 -6.102 68.169 1.00 88.38 290 ILE A O 1
ATOM 2337 N N . ARG A 1 291 ? -43.989 -5.395 68.204 1.00 86.69 291 ARG A N 1
ATOM 2338 C CA . ARG A 1 291 ? -43.864 -5.427 69.674 1.00 86.69 291 ARG A CA 1
ATOM 2339 C C . ARG A 1 291 ? -44.873 -4.509 70.355 1.00 86.69 291 ARG A C 1
ATOM 2341 O O . ARG A 1 291 ? -45.588 -4.970 71.235 1.00 86.69 291 ARG A O 1
ATOM 2348 N N . GLN A 1 292 ? -44.994 -3.263 69.897 1.00 87.50 292 GLN A N 1
ATOM 2349 C CA . GLN A 1 292 ? -45.957 -2.309 70.457 1.00 87.50 292 GLN A CA 1
ATOM 2350 C C . GLN A 1 292 ? -47.403 -2.803 70.348 1.00 87.50 292 GLN A C 1
ATOM 2352 O O . GLN A 1 292 ? -48.168 -2.662 71.299 1.00 87.50 292 GLN A O 1
ATOM 2357 N N . LYS A 1 293 ? -47.786 -3.416 69.219 1.00 86.62 293 LYS A N 1
ATOM 2358 C CA . LYS A 1 293 ? -49.116 -4.029 69.071 1.00 86.62 293 LYS A CA 1
ATOM 2359 C C . LYS A 1 293 ? -49.338 -5.177 70.056 1.00 86.62 293 LYS A C 1
ATOM 2361 O O . LYS A 1 293 ? -50.414 -5.272 70.631 1.00 86.62 293 LYS A O 1
ATOM 2366 N N . LEU A 1 294 ? -48.328 -6.020 70.258 1.00 84.94 294 LEU A N 1
ATOM 2367 C CA . LEU A 1 294 ? -48.372 -7.142 71.200 1.00 84.94 294 LEU A CA 1
ATOM 2368 C C . LEU A 1 294 ? -48.504 -6.671 72.655 1.00 84.94 294 LEU A C 1
ATOM 2370 O O . LEU A 1 294 ? -49.237 -7.278 73.432 1.00 84.94 294 LEU A O 1
ATOM 2374 N N . ASP A 1 295 ? -47.810 -5.593 73.014 1.00 86.56 295 ASP A N 1
ATOM 2375 C CA . ASP A 1 295 ? -47.885 -4.998 74.349 1.00 86.56 295 ASP A CA 1
ATOM 2376 C C . ASP A 1 295 ? -49.249 -4.330 74.594 1.00 86.56 295 ASP A C 1
ATOM 2378 O O . ASP A 1 295 ? -49.826 -4.499 75.667 1.00 86.56 295 ASP A O 1
ATOM 2382 N N . LEU A 1 296 ? -49.813 -3.652 73.586 1.00 83.25 296 LEU A N 1
ATOM 2383 C CA . LEU A 1 296 ? -51.179 -3.113 73.640 1.00 83.25 296 LEU A CA 1
ATOM 2384 C C . LEU A 1 296 ? -52.235 -4.221 73.774 1.00 83.25 296 LEU A C 1
ATOM 2386 O O . LEU A 1 296 ? -53.126 -4.113 74.610 1.00 83.25 296 LEU A O 1
ATOM 2390 N N . GLU A 1 297 ? -52.114 -5.313 73.013 1.00 80.38 297 GLU A N 1
ATOM 2391 C CA . GLU A 1 297 ? -53.051 -6.444 73.090 1.00 80.38 297 GLU A CA 1
ATOM 2392 C C . GLU A 1 297 ? -52.995 -7.155 74.453 1.00 80.38 297 GLU A C 1
ATOM 2394 O O . GLU A 1 297 ? -54.004 -7.676 74.929 1.00 80.38 297 GLU A O 1
ATOM 2399 N N . LYS A 1 298 ? -51.826 -7.187 75.106 1.00 79.88 298 LYS A N 1
ATOM 2400 C CA . LYS A 1 298 ? -51.708 -7.690 76.483 1.00 79.88 298 LYS A CA 1
ATOM 2401 C C . LYS A 1 298 ? -52.392 -6.766 77.485 1.00 79.88 298 LYS A C 1
ATOM 2403 O O . LYS A 1 298 ? -53.099 -7.268 78.348 1.00 79.88 298 LYS A O 1
ATOM 2408 N N . ALA A 1 299 ? -52.214 -5.454 77.346 1.00 76.56 299 ALA A N 1
ATOM 2409 C CA . ALA A 1 299 ? -52.834 -4.470 78.229 1.00 76.56 299 ALA A CA 1
ATOM 2410 C C . ALA A 1 299 ? -54.370 -4.426 78.106 1.00 76.56 299 ALA A C 1
ATOM 2412 O O . ALA A 1 299 ? -55.039 -4.093 79.073 1.00 76.56 299 ALA A O 1
ATOM 2413 N N . GLU A 1 300 ? -54.941 -4.779 76.949 1.00 74.50 300 GLU A N 1
ATOM 2414 C CA . GLU A 1 300 ? -56.400 -4.907 76.772 1.00 74.50 300 GLU A CA 1
ATOM 2415 C C . GLU A 1 300 ? -56.990 -6.207 77.353 1.00 74.50 300 GLU A C 1
ATOM 2417 O O . GLU A 1 300 ? -58.211 -6.328 77.464 1.00 74.50 300 GLU A O 1
ATOM 2422 N N . LYS A 1 301 ? -56.152 -7.199 77.685 1.00 72.19 301 LYS A N 1
ATOM 2423 C CA . LYS A 1 301 ? -56.580 -8.504 78.224 1.00 72.19 301 LYS A CA 1
ATOM 2424 C C . LYS A 1 301 ? -56.441 -8.623 79.746 1.00 72.19 301 LYS A C 1
ATOM 2426 O O . LYS A 1 301 ? -56.879 -9.640 80.288 1.00 72.19 301 LYS A O 1
ATOM 2431 N N . GLU A 1 302 ? -55.842 -7.634 80.407 1.00 55.97 302 GLU A N 1
ATOM 2432 C CA . GLU A 1 302 ? -55.828 -7.470 81.873 1.00 55.97 302 GLU A CA 1
ATOM 2433 C C . GLU A 1 302 ? -56.997 -6.594 82.342 1.00 55.97 302 GLU A C 1
ATOM 2435 O O . GLU A 1 302 ? -57.579 -6.933 83.399 1.00 55.97 302 GLU A O 1
#

Radius of gyration: 53.71 Å; chains: 1; bounding box: 118×74×158 Å